Protein AF-A0A016VNZ7-F1 (afdb_monomer_lite)

Organism: NCBI:txid53326

Radius of gyration: 27.24 Å; chains: 1; bounding box: 49×67×75 Å

Foldseek 3Di:
DPDAAAEAEDDPVSLVSLAVGAEHPYHFHADECAEDPPPDLQSQQNHAYTEAAAYAYNHQDQEDCSNQRHAYFAHADPDANYYAEQHANHQEDENQRHHDQHHPDPQNEEAYNHANYEYDPNVVVVVVPDDPRNYHHDHDYPDPDDDDDDDPDDDDDDDDDPPDPVCVVPVVVVVVVVVVVVVVVVVVVVVVVVVVVVPDDDPDDDDPDPDDPVRVVVVVVVVVCCVVVVPPVPPPPCPCVVPVDPPDDDD

pLDDT: mean 76.66, std 21.15, range [29.83, 98.25]

Secondary structure (DSSP, 8-state):
---PEEEEE--HHHHHHTTT--EEEEEEEEEES--S-----GGGGG--EEES-EEEES---SEE-S-TT--EEEE-SSS-SEEEE--TT--EE--TT--EEEESSS-SEEEES-TT-EE-HHHHHHHHHS-GGGEEE-PEE--------------------TT-HHHHHHHHHHHHHHHHHHHHHHHHHHHHHHHHHH----SSPPP-----HHHHHHHHHHHHHHHHH-GGG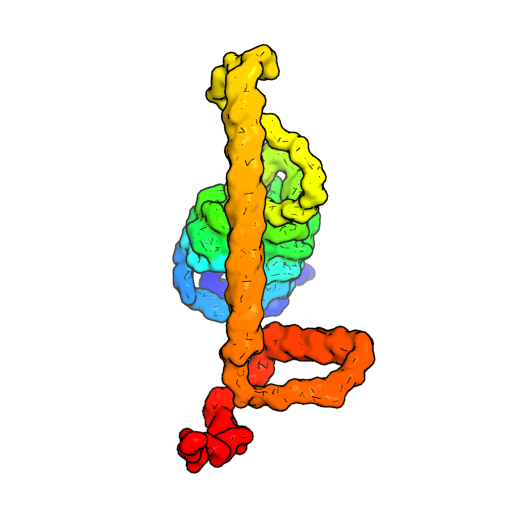S-GGGHHHH-TTTT----

InterPro domains:
  IPR000494 Receptor L-domain [PF01030] (20-122)
  IPR036941 Receptor L-domain superfamily [G3DSA:3.80.20.20] (4-161)
  IPR053079 SPS2 domain-containing protein [PTHR21662] (21-133)

Sequence (251 aa):
MSAGCIGGEVNEEMLAALHGCKLIRSGGLIFTNTTGNITDLSSLQQILYLKGPLIIESTDFVVFEFLPRLEFIVNPEEGPGIRVNANPKLVFFELPKLRSLESTEEPKVVILENPNLVIGEKLSNFLRKLPDEQKNITAKQVTKEPQDLHSTSNTTEEEIHPDDPSFVAIAVPLAILFIALCGAFMWAVKKKRITFRRARPCLLPAPNYQLEPKAQVILLSLCQDIMLFNPLIWKFEESKLLWPQEQGECE

Structure (mmCIF, N/CA/C/O backbone):
data_AF-A0A016VNZ7-F1
#
_entry.id   AF-A0A016VNZ7-F1
#
loop_
_atom_site.group_PDB
_atom_site.id
_atom_site.type_symbol
_atom_site.label_atom_id
_atom_site.label_alt_id
_atom_site.label_comp_id
_atom_site.label_asym_id
_atom_site.label_entity_id
_atom_site.label_seq_id
_atom_site.pdbx_PDB_ins_code
_atom_site.Cartn_x
_atom_site.Cartn_y
_atom_site.Cartn_z
_atom_site.occupancy
_atom_site.B_iso_or_equiv
_atom_site.auth_seq_id
_atom_site.auth_comp_id
_atom_site.auth_asym_id
_atom_site.auth_atom_id
_atom_site.pdbx_PDB_model_num
ATOM 1 N N . MET A 1 1 ? 19.936 3.664 -19.340 1.00 42.03 1 MET A N 1
ATOM 2 C CA . MET A 1 1 ? 18.683 4.178 -18.747 1.00 42.03 1 MET A CA 1
ATOM 3 C C . MET A 1 1 ? 17.697 3.026 -18.722 1.00 42.03 1 MET A C 1
ATOM 5 O O . MET A 1 1 ? 17.389 2.518 -19.790 1.00 42.03 1 MET A O 1
ATOM 9 N N . SER A 1 2 ? 17.288 2.535 -17.549 1.00 50.78 2 SER A N 1
ATOM 10 C CA . SER A 1 2 ? 16.235 1.511 -17.511 1.00 50.78 2 SER A CA 1
ATOM 11 C C . SER A 1 2 ? 14.942 2.162 -17.990 1.00 50.78 2 SER A C 1
ATOM 13 O O . SER A 1 2 ? 14.537 3.177 -17.424 1.00 50.78 2 SER A O 1
ATOM 15 N N . ALA A 1 3 ? 14.326 1.618 -19.038 1.00 75.25 3 ALA A N 1
ATOM 16 C CA . ALA A 1 3 ? 12.985 2.018 -19.437 1.00 75.25 3 ALA A CA 1
ATOM 17 C C . ALA A 1 3 ? 12.042 1.724 -18.257 1.00 75.25 3 ALA A C 1
ATOM 19 O O . ALA A 1 3 ? 11.928 0.578 -17.829 1.00 75.25 3 ALA A O 1
ATOM 20 N N . GLY A 1 4 ? 11.474 2.768 -17.652 1.00 84.25 4 GLY A N 1
ATOM 21 C CA . GLY A 1 4 ? 10.438 2.643 -16.625 1.00 84.25 4 GLY A CA 1
ATOM 22 C C . GLY A 1 4 ? 9.053 2.718 -17.261 1.00 84.25 4 GLY A C 1
ATOM 23 O O . GLY A 1 4 ? 8.891 3.343 -18.313 1.00 84.25 4 GLY A O 1
ATOM 24 N N . CYS A 1 5 ? 8.058 2.110 -16.626 1.00 95.00 5 CYS A N 1
ATOM 25 C CA . CYS A 1 5 ? 6.687 2.114 -17.131 1.00 95.00 5 CYS A CA 1
ATOM 26 C C . CYS A 1 5 ? 5.938 3.358 -16.671 1.00 95.00 5 CYS A C 1
ATOM 28 O O . CYS A 1 5 ? 6.319 4.001 -15.691 1.00 95.00 5 CYS A O 1
ATOM 30 N N . ILE A 1 6 ? 4.887 3.707 -17.398 1.00 94.38 6 ILE A N 1
ATOM 31 C CA . ILE A 1 6 ? 3.992 4.802 -17.035 1.00 94.38 6 ILE A CA 1
ATOM 32 C C . ILE A 1 6 ? 2.844 4.199 -16.225 1.00 94.38 6 ILE A C 1
ATOM 34 O O . ILE A 1 6 ? 2.298 3.171 -16.618 1.00 94.38 6 ILE A O 1
ATOM 38 N N . GLY A 1 7 ? 2.545 4.806 -15.081 1.00 94.25 7 GLY A N 1
ATOM 39 C CA . GLY A 1 7 ? 1.381 4.491 -14.265 1.00 94.25 7 GLY A CA 1
ATOM 40 C C . GLY A 1 7 ? 0.249 5.493 -14.491 1.00 94.25 7 GLY A C 1
ATOM 41 O O . GLY A 1 7 ? 0.272 6.257 -15.457 1.00 94.25 7 GLY A O 1
ATOM 42 N N . GLY A 1 8 ? -0.725 5.504 -13.589 1.00 94.50 8 GLY A N 1
ATOM 43 C CA . GLY A 1 8 ? -1.947 6.294 -13.708 1.00 94.50 8 GLY A CA 1
ATOM 44 C C . GLY A 1 8 ? -3.150 5.561 -13.123 1.00 94.50 8 GLY A C 1
ATOM 45 O O . GLY A 1 8 ? -3.013 4.777 -12.177 1.00 94.50 8 GLY A O 1
ATOM 46 N N . GLU A 1 9 ? -4.326 5.825 -13.693 1.00 94.38 9 GLU A N 1
ATOM 47 C CA . GLU A 1 9 ? -5.559 5.120 -13.342 1.00 94.38 9 GLU A CA 1
ATOM 48 C C . GLU A 1 9 ? -5.486 3.650 -13.755 1.00 94.38 9 GLU A C 1
ATOM 50 O O . GLU A 1 9 ? -5.160 3.307 -14.893 1.00 94.38 9 GLU A O 1
ATOM 55 N N . VAL A 1 10 ? -5.772 2.769 -12.802 1.00 92.62 10 VAL A N 1
ATOM 56 C CA . VAL A 1 10 ? -5.602 1.334 -12.985 1.00 92.62 10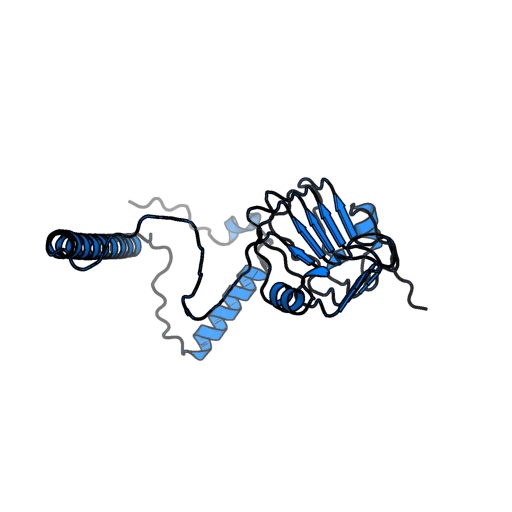 VAL A CA 1
ATOM 57 C C . VAL A 1 10 ? -6.782 0.767 -13.764 1.00 92.62 10 VAL A C 1
ATOM 59 O O . VAL A 1 10 ? -7.870 0.575 -13.228 1.00 92.62 10 VAL A O 1
ATOM 62 N N . ASN A 1 11 ? -6.530 0.448 -15.030 1.00 91.06 11 ASN A N 1
ATOM 63 C CA . ASN A 1 11 ? -7.446 -0.245 -15.928 1.00 91.06 11 ASN A CA 1
ATOM 64 C C . ASN A 1 11 ? -6.732 -1.412 -16.643 1.00 91.06 11 ASN A C 1
ATOM 66 O O . ASN A 1 11 ? -5.519 -1.591 -16.512 1.00 91.06 11 ASN A O 1
ATOM 70 N N . GLU A 1 12 ? -7.481 -2.224 -17.392 1.00 89.31 12 GLU A N 1
ATOM 71 C CA . GLU A 1 12 ? -6.940 -3.405 -18.087 1.00 89.31 12 GLU A CA 1
ATOM 72 C C . GLU A 1 12 ? -5.820 -3.052 -19.080 1.00 89.31 12 GLU A C 1
ATOM 74 O O . GLU A 1 12 ? -4.813 -3.758 -19.157 1.00 89.31 12 GLU A O 1
ATOM 79 N N . GLU A 1 13 ? -5.952 -1.931 -19.795 1.00 89.69 13 GLU A N 1
ATOM 80 C CA . GLU A 1 13 ? -4.953 -1.458 -20.759 1.00 89.69 13 GLU A CA 1
ATOM 81 C C . GLU A 1 13 ? -3.624 -1.108 -20.070 1.00 89.69 13 GLU A C 1
ATOM 83 O O . GLU A 1 13 ? -2.554 -1.560 -20.491 1.00 89.69 13 GLU A O 1
ATOM 88 N N . MET A 1 14 ? -3.681 -0.367 -18.960 1.00 91.38 14 MET A N 1
ATOM 89 C CA . MET A 1 14 ? -2.503 -0.027 -18.168 1.00 91.38 14 MET A CA 1
ATOM 90 C C . MET A 1 14 ? -1.866 -1.282 -17.569 1.00 91.38 14 MET A C 1
ATOM 92 O O . MET A 1 14 ? -0.647 -1.437 -17.608 1.00 91.38 14 MET A O 1
ATOM 96 N N . LEU A 1 15 ? -2.669 -2.207 -17.040 1.00 91.88 15 LEU A N 1
ATOM 97 C CA . LEU A 1 15 ? -2.166 -3.448 -16.447 1.00 91.88 15 LEU A CA 1
ATOM 98 C C . LEU A 1 15 ? -1.449 -4.334 -17.472 1.00 91.88 15 LEU A C 1
ATOM 100 O O . LEU A 1 15 ? -0.415 -4.924 -17.139 1.00 91.88 15 LEU A O 1
ATOM 104 N N . ALA A 1 16 ? -1.932 -4.376 -18.717 1.00 90.88 16 ALA A N 1
ATOM 105 C CA . ALA A 1 16 ? -1.249 -5.055 -19.815 1.00 90.88 16 ALA A CA 1
ATOM 106 C C . ALA A 1 16 ? 0.108 -4.399 -20.137 1.00 90.88 16 ALA A C 1
ATOM 108 O O . ALA A 1 16 ? 1.107 -5.094 -20.340 1.00 90.88 16 ALA A O 1
ATOM 109 N N . ALA A 1 17 ? 0.181 -3.064 -20.104 1.00 90.44 17 ALA A N 1
ATOM 110 C CA . ALA A 1 17 ? 1.420 -2.310 -20.314 1.00 90.44 17 ALA A CA 1
ATOM 111 C C . ALA A 1 17 ? 2.435 -2.440 -19.158 1.00 90.44 17 ALA A C 1
ATOM 113 O O . ALA A 1 17 ? 3.628 -2.193 -19.348 1.00 90.44 17 ALA A O 1
ATOM 114 N N . LEU A 1 18 ? 1.988 -2.846 -17.964 1.00 91.81 18 LEU A N 1
ATOM 115 C CA . LEU A 1 18 ? 2.833 -3.053 -16.783 1.00 91.81 18 LEU A CA 1
ATOM 116 C C . LEU A 1 18 ? 3.437 -4.462 -16.685 1.00 91.81 18 LEU A C 1
ATOM 118 O O . LEU A 1 18 ? 4.151 -4.750 -15.721 1.00 91.81 18 LEU A O 1
ATOM 122 N N . HIS A 1 19 ? 3.202 -5.341 -17.660 1.00 90.44 19 HIS A N 1
ATOM 123 C CA . HIS A 1 19 ? 3.723 -6.704 -17.621 1.00 90.44 19 HIS A CA 1
ATOM 124 C C . HIS A 1 19 ? 5.263 -6.735 -17.499 1.00 90.44 19 HIS A C 1
ATOM 126 O O . HIS A 1 19 ? 5.996 -6.244 -18.359 1.00 90.44 19 HIS A O 1
ATOM 132 N N . GLY A 1 20 ? 5.768 -7.331 -16.411 1.00 89.56 20 GLY A N 1
ATOM 133 C CA . GLY A 1 20 ? 7.205 -7.410 -16.108 1.00 89.56 20 GLY A CA 1
ATOM 134 C C . GLY A 1 20 ? 7.826 -6.111 -15.573 1.00 89.56 20 GLY A C 1
ATOM 135 O O . GLY A 1 20 ? 9.052 -6.017 -15.439 1.00 89.56 20 GLY A O 1
ATOM 136 N N . CYS A 1 21 ? 7.009 -5.102 -15.262 1.00 94.25 21 CYS A N 1
ATOM 137 C CA . CYS A 1 21 ? 7.494 -3.814 -14.804 1.00 94.25 21 CYS A CA 1
ATOM 138 C C . CYS A 1 21 ? 7.966 -3.837 -13.347 1.00 94.25 21 CYS A C 1
ATOM 140 O O . CYS A 1 21 ? 7.271 -4.304 -12.448 1.00 94.25 21 CYS A O 1
ATOM 142 N N . LYS A 1 22 ? 9.147 -3.259 -13.097 1.00 95.94 22 LYS A N 1
ATOM 143 C CA . LYS A 1 22 ? 9.710 -3.094 -11.741 1.00 95.94 22 LYS A CA 1
ATOM 144 C C . LYS A 1 22 ? 9.686 -1.652 -11.237 1.00 95.94 22 LYS A C 1
ATOM 146 O O . LYS A 1 22 ? 9.737 -1.434 -10.028 1.00 95.94 22 LYS A O 1
ATOM 151 N N . LEU A 1 23 ? 9.654 -0.684 -12.150 1.00 96.12 23 LEU A N 1
ATOM 152 C CA . LEU A 1 23 ? 9.734 0.746 -11.863 1.00 96.12 23 LEU A CA 1
ATOM 153 C C . LEU A 1 23 ? 8.640 1.478 -12.636 1.00 96.12 23 LEU A C 1
ATOM 155 O O . LEU A 1 23 ? 8.693 1.527 -13.867 1.00 96.12 23 LEU A O 1
ATOM 159 N N . ILE A 1 24 ? 7.720 2.107 -11.911 1.00 96.44 24 ILE A N 1
ATOM 160 C CA . ILE A 1 24 ? 6.815 3.112 -12.469 1.00 96.44 24 ILE A CA 1
ATOM 161 C C . ILE A 1 24 ? 7.514 4.467 -12.379 1.00 96.44 24 ILE A C 1
ATOM 163 O O . ILE A 1 24 ? 7.900 4.897 -11.295 1.00 96.44 24 ILE A O 1
ATOM 167 N N . ARG A 1 25 ? 7.721 5.124 -13.522 1.00 95.00 25 ARG A N 1
ATOM 168 C CA . ARG A 1 25 ? 8.509 6.365 -13.624 1.00 95.00 25 ARG A CA 1
ATOM 169 C C . ARG A 1 25 ? 7.692 7.646 -13.444 1.00 95.00 25 ARG A C 1
ATOM 171 O O . ARG A 1 25 ? 8.295 8.699 -13.247 1.00 95.00 25 ARG A O 1
ATOM 178 N N . SER A 1 26 ? 6.373 7.569 -13.586 1.00 92.94 26 SER A N 1
ATOM 179 C CA . SER A 1 26 ? 5.444 8.704 -13.506 1.00 92.94 26 SER A CA 1
ATOM 180 C C . SER A 1 26 ? 3.998 8.212 -13.414 1.00 92.94 26 SER A C 1
ATOM 182 O O . SER A 1 26 ? 3.722 7.097 -13.859 1.00 92.94 26 SER A O 1
ATOM 184 N N . GLY A 1 27 ? 3.086 9.057 -12.922 1.00 92.25 27 GLY A N 1
ATOM 185 C CA . GLY A 1 27 ? 1.636 8.818 -12.913 1.00 92.25 27 GLY A CA 1
ATOM 186 C C . GLY A 1 27 ? 1.111 8.029 -11.710 1.00 92.25 27 GLY A C 1
ATOM 187 O O . GLY A 1 27 ? -0.086 8.044 -11.455 1.00 92.25 27 GLY A O 1
ATOM 188 N N . GLY A 1 28 ? 1.987 7.373 -10.943 1.00 95.25 28 GLY A N 1
ATOM 189 C CA . GLY A 1 28 ? 1.574 6.646 -9.743 1.00 95.25 28 GLY A CA 1
ATOM 190 C C . GLY A 1 28 ? 0.703 5.415 -10.030 1.00 95.25 28 GLY A C 1
ATOM 191 O O . GLY A 1 28 ? 0.742 4.837 -11.114 1.00 95.25 28 GLY A O 1
ATOM 192 N N . LEU A 1 29 ? -0.054 4.983 -9.027 1.00 96.38 29 LEU A N 1
ATOM 193 C CA . LEU A 1 29 ? -1.075 3.942 -9.141 1.00 96.38 29 LEU A CA 1
ATOM 194 C C . LEU A 1 29 ? -2.355 4.460 -8.498 1.00 96.38 29 LEU A C 1
ATOM 196 O O . LEU A 1 29 ? -2.387 4.697 -7.290 1.00 96.38 29 LEU A O 1
ATOM 200 N N . ILE A 1 30 ? -3.394 4.636 -9.309 1.00 95.75 30 ILE A N 1
ATOM 201 C CA . ILE A 1 30 ? -4.636 5.288 -8.904 1.00 95.75 30 ILE A CA 1
ATOM 202 C C . ILE A 1 30 ? -5.790 4.303 -9.087 1.00 95.75 30 ILE A C 1
ATOM 204 O O . ILE A 1 30 ? -6.143 3.932 -10.203 1.00 95.75 30 ILE A O 1
ATOM 208 N N . PHE A 1 31 ? -6.368 3.869 -7.973 1.00 94.38 31 PHE A N 1
ATOM 209 C CA . PHE A 1 31 ? -7.558 3.031 -7.913 1.00 94.38 31 PHE A CA 1
ATOM 210 C C . PHE A 1 31 ? -8.726 3.894 -7.448 1.00 94.38 31 PHE A C 1
ATOM 212 O O . PHE A 1 31 ? -8.837 4.198 -6.261 1.00 94.38 31 PHE A O 1
ATOM 219 N N . THR A 1 32 ? -9.585 4.303 -8.376 1.00 92.50 32 THR A N 1
ATOM 220 C CA . THR A 1 32 ? -10.747 5.157 -8.102 1.00 92.50 32 THR A CA 1
ATOM 221 C C . THR A 1 32 ? -12.016 4.501 -8.616 1.00 92.50 32 THR A C 1
ATOM 223 O O . THR A 1 32 ? -12.040 4.005 -9.739 1.00 92.50 32 THR A O 1
ATOM 226 N N . ASN A 1 33 ? -13.078 4.491 -7.804 1.00 88.25 33 ASN A N 1
ATOM 227 C CA . ASN A 1 33 ? -14.399 3.962 -8.185 1.00 88.25 33 ASN A CA 1
ATOM 228 C C . ASN A 1 33 ? -14.361 2.525 -8.746 1.00 88.25 33 ASN A C 1
ATOM 230 O O . ASN A 1 33 ? -15.196 2.124 -9.560 1.00 88.25 33 ASN A O 1
ATOM 234 N N . THR A 1 34 ? -13.373 1.733 -8.323 1.00 80.81 34 THR A N 1
ATOM 235 C CA . THR A 1 34 ? -13.166 0.380 -8.834 1.00 80.81 34 THR A CA 1
ATOM 236 C C . THR A 1 34 ? -14.175 -0.575 -8.202 1.00 80.81 34 THR A C 1
ATOM 238 O O . THR A 1 34 ? -14.070 -0.929 -7.024 1.00 80.81 34 THR A O 1
ATOM 241 N N . THR A 1 35 ? -15.147 -1.014 -9.000 1.00 71.38 35 THR A N 1
ATOM 242 C CA . THR A 1 35 ? -16.196 -1.958 -8.597 1.00 71.38 35 THR A CA 1
ATOM 243 C C . THR A 1 35 ? -15.973 -3.303 -9.294 1.00 71.38 35 THR A C 1
ATOM 245 O O . THR A 1 35 ? -16.112 -3.425 -10.504 1.00 71.38 35 THR A O 1
ATOM 248 N N . GLY A 1 36 ? -15.551 -4.316 -8.530 1.00 60.09 36 GLY A N 1
ATOM 249 C CA . GLY A 1 36 ? -15.687 -5.751 -8.837 1.00 60.09 36 GLY A CA 1
ATOM 250 C C . GLY A 1 36 ? -15.092 -6.358 -10.121 1.00 60.09 36 GLY A C 1
ATOM 251 O O . GLY A 1 36 ? -15.226 -7.567 -10.271 1.00 60.09 36 GLY A O 1
ATOM 252 N N . ASN A 1 37 ? -14.457 -5.601 -11.023 1.00 57.94 37 ASN A N 1
ATOM 253 C CA . ASN A 1 37 ? -14.209 -6.083 -12.393 1.00 57.94 37 ASN A CA 1
ATOM 254 C C . ASN A 1 37 ? -12.740 -6.130 -12.849 1.00 57.94 37 ASN A C 1
ATOM 256 O O . ASN A 1 37 ? -12.483 -6.511 -13.983 1.00 57.94 37 ASN A O 1
ATOM 260 N N . ILE A 1 38 ? -11.763 -5.778 -12.005 1.00 66.62 38 ILE A N 1
ATOM 261 C CA . ILE A 1 38 ? -10.349 -5.955 -12.375 1.00 66.62 38 ILE A CA 1
ATOM 262 C C . ILE A 1 38 ? -9.932 -7.378 -12.012 1.00 66.62 38 ILE A C 1
ATOM 264 O O . ILE A 1 38 ? -9.607 -7.673 -10.863 1.00 66.62 38 ILE A O 1
ATOM 268 N N . THR A 1 39 ? -9.998 -8.274 -12.994 1.00 66.81 39 THR A N 1
ATOM 269 C CA . THR A 1 39 ? -9.798 -9.714 -12.790 1.00 66.81 39 THR A CA 1
ATOM 270 C C . THR A 1 39 ? -8.336 -10.111 -12.612 1.00 66.81 39 THR A C 1
ATOM 272 O O . THR A 1 39 ? -8.070 -11.163 -12.035 1.00 66.81 39 THR A O 1
ATOM 275 N N . ASP A 1 40 ? -7.387 -9.293 -13.080 1.00 80.81 40 ASP A N 1
ATOM 276 C CA . ASP A 1 40 ? -5.962 -9.616 -13.013 1.00 80.81 40 ASP A CA 1
ATOM 277 C C . ASP A 1 40 ? -5.091 -8.410 -12.627 1.00 80.81 40 ASP A C 1
ATOM 279 O O . ASP A 1 40 ? -4.865 -7.496 -13.414 1.00 80.81 40 ASP A O 1
ATOM 283 N N . LEU A 1 41 ? -4.567 -8.432 -11.398 1.00 88.69 41 LEU A N 1
ATOM 284 C CA . LEU A 1 41 ? -3.603 -7.458 -10.867 1.00 88.69 41 LEU A CA 1
ATOM 285 C C . LEU A 1 41 ? -2.177 -8.038 -10.789 1.00 88.69 41 LEU A C 1
ATOM 287 O O . LEU A 1 41 ? -1.304 -7.459 -10.138 1.00 88.69 41 LEU A O 1
ATOM 291 N N . SER A 1 42 ? -1.916 -9.184 -11.428 1.00 89.12 42 SER A N 1
ATOM 292 C CA . SER A 1 42 ? -0.631 -9.893 -11.348 1.00 89.12 42 SER A CA 1
ATOM 293 C C . SER A 1 42 ? 0.554 -9.056 -11.840 1.00 89.12 42 SER A C 1
ATOM 295 O O . SER A 1 42 ? 1.635 -9.122 -11.246 1.00 89.12 42 SER A O 1
ATOM 297 N N . SER A 1 43 ? 0.350 -8.188 -12.838 1.00 90.31 43 SER A N 1
ATOM 298 C CA . SER A 1 43 ? 1.369 -7.251 -13.336 1.00 90.31 43 SER A CA 1
ATOM 299 C C . SER A 1 43 ? 1.947 -6.344 -12.245 1.00 90.31 43 SER A C 1
ATOM 301 O O . SER A 1 43 ? 3.108 -5.943 -12.325 1.00 90.31 43 SER A O 1
ATOM 303 N N . LEU A 1 44 ? 1.179 -6.049 -11.190 1.00 94.00 44 LEU A N 1
ATOM 304 C CA . LEU A 1 44 ? 1.621 -5.181 -10.099 1.00 94.00 44 LEU A CA 1
ATOM 305 C C . LEU A 1 44 ? 2.576 -5.880 -9.120 1.00 94.00 44 LEU A C 1
ATOM 307 O O . LEU A 1 44 ? 3.345 -5.218 -8.421 1.00 94.00 44 LEU A O 1
ATOM 311 N N . GLN A 1 45 ? 2.606 -7.216 -9.101 1.00 94.38 45 GLN A N 1
ATOM 312 C CA . GLN A 1 45 ? 3.364 -7.982 -8.108 1.00 94.38 45 GLN A CA 1
ATOM 313 C C . GLN A 1 45 ? 4.881 -7.773 -8.185 1.00 94.38 45 GLN A C 1
ATOM 315 O O . GLN A 1 45 ? 5.595 -8.025 -7.211 1.00 94.38 45 GLN A O 1
ATOM 320 N N . GLN A 1 46 ? 5.393 -7.346 -9.342 1.00 93.81 46 GLN A N 1
ATOM 321 C CA . GLN A 1 46 ? 6.825 -7.150 -9.583 1.00 93.81 46 GLN A CA 1
ATOM 322 C C . GLN A 1 46 ? 7.307 -5.723 -9.310 1.00 93.81 46 GLN A C 1
ATOM 324 O O . GLN A 1 46 ? 8.521 -5.497 -9.300 1.00 93.81 46 GLN A O 1
ATOM 329 N N . ILE A 1 47 ? 6.389 -4.786 -9.062 1.00 96.56 47 ILE A N 1
ATOM 330 C CA . ILE A 1 47 ? 6.720 -3.380 -8.846 1.00 96.56 47 ILE A CA 1
ATOM 331 C C . ILE A 1 47 ? 7.516 -3.247 -7.545 1.00 96.56 47 ILE A C 1
ATOM 333 O O . ILE A 1 47 ? 7.092 -3.680 -6.475 1.00 96.56 47 ILE A O 1
ATOM 337 N N . LEU A 1 48 ? 8.699 -2.646 -7.663 1.00 97.38 48 LEU A N 1
ATOM 338 C CA . LEU A 1 48 ? 9.631 -2.367 -6.570 1.00 97.38 48 LEU A CA 1
ATOM 339 C C . LEU A 1 48 ? 9.657 -0.872 -6.235 1.00 97.38 48 LEU A C 1
ATOM 341 O O . LEU A 1 48 ? 9.783 -0.503 -5.069 1.00 97.38 48 LEU A O 1
ATOM 345 N N . TYR A 1 49 ? 9.539 -0.029 -7.261 1.00 97.38 49 TYR A N 1
ATOM 346 C CA . TYR A 1 49 ? 9.665 1.421 -7.166 1.00 97.38 49 TYR A CA 1
ATOM 347 C C . TYR A 1 49 ? 8.467 2.101 -7.826 1.00 97.38 49 TYR A C 1
ATOM 349 O O . TYR A 1 49 ? 8.160 1.833 -8.992 1.00 97.38 49 TYR A O 1
ATOM 357 N N . LEU A 1 50 ? 7.841 3.018 -7.095 1.00 97.56 50 LEU A N 1
ATOM 358 C CA . LEU A 1 50 ? 6.738 3.844 -7.563 1.00 97.56 50 LEU A CA 1
ATOM 359 C C . LEU A 1 50 ? 7.147 5.315 -7.520 1.00 97.56 50 LEU A C 1
ATOM 361 O O . LEU A 1 50 ? 7.392 5.860 -6.445 1.00 97.56 50 LEU A O 1
ATOM 365 N N . LYS A 1 51 ? 7.215 5.955 -8.689 1.00 96.56 51 LYS A N 1
ATOM 366 C CA . LYS A 1 51 ? 7.322 7.409 -8.797 1.00 96.56 51 LYS A CA 1
ATOM 367 C C . LYS A 1 51 ? 5.950 8.000 -9.131 1.00 96.56 51 LYS A C 1
ATOM 369 O O . LYS A 1 51 ? 5.458 7.827 -10.247 1.00 96.56 51 LYS A O 1
ATOM 374 N N . GLY A 1 52 ? 5.364 8.675 -8.151 1.00 95.81 52 GLY A N 1
ATOM 375 C CA . GLY A 1 52 ? 3.980 9.148 -8.132 1.00 95.81 52 GLY A CA 1
ATOM 376 C C . GLY A 1 52 ? 3.215 8.613 -6.914 1.00 95.81 52 GLY A C 1
ATOM 377 O O . GLY A 1 52 ? 3.776 7.838 -6.130 1.00 95.81 52 GLY A O 1
ATOM 378 N N . PRO A 1 53 ? 1.949 9.016 -6.744 1.00 96.50 53 PRO A N 1
ATOM 379 C CA . PRO A 1 53 ? 1.158 8.650 -5.577 1.00 96.50 53 PRO A CA 1
ATOM 380 C C . PRO A 1 53 ? 0.586 7.229 -5.689 1.00 96.50 53 PRO A C 1
ATOM 382 O O . PRO A 1 53 ? 0.368 6.706 -6.783 1.00 96.50 53 PRO A O 1
ATOM 385 N N . LEU A 1 54 ? 0.309 6.606 -4.543 1.00 97.56 54 LEU A N 1
ATOM 386 C CA . LEU A 1 54 ? -0.555 5.431 -4.433 1.00 97.56 54 LEU A CA 1
ATOM 387 C C . LEU A 1 54 ? -1.910 5.872 -3.877 1.00 97.56 54 LEU A C 1
ATOM 389 O O . LEU A 1 54 ? -2.003 6.235 -2.704 1.00 97.56 54 LEU A O 1
ATOM 393 N N . ILE A 1 55 ? -2.949 5.824 -4.707 1.00 97.12 55 ILE A N 1
ATOM 394 C CA . ILE A 1 55 ? -4.295 6.297 -4.370 1.00 97.12 55 ILE A CA 1
ATOM 395 C C . ILE A 1 55 ? -5.271 5.124 -4.433 1.00 97.12 55 ILE A C 1
ATOM 397 O O . ILE A 1 55 ? -5.332 4.424 -5.439 1.00 97.12 55 ILE A O 1
ATOM 401 N N . ILE A 1 56 ? -6.031 4.910 -3.359 1.00 96.19 56 ILE A N 1
ATOM 402 C CA . ILE A 1 56 ? -7.067 3.880 -3.240 1.00 96.19 56 ILE A CA 1
ATOM 403 C C . ILE A 1 56 ? -8.321 4.543 -2.685 1.00 96.19 56 ILE A C 1
ATOM 405 O O . ILE A 1 56 ? -8.402 4.831 -1.486 1.00 96.19 56 ILE A O 1
ATOM 409 N N . GLU A 1 57 ? -9.293 4.809 -3.549 1.00 95.69 57 GLU A N 1
ATOM 410 C CA . GLU A 1 57 ? -10.467 5.594 -3.194 1.00 95.69 57 GLU A CA 1
ATOM 411 C C . GLU A 1 57 ? -11.767 5.038 -3.737 1.00 95.69 57 GLU A C 1
ATOM 413 O O . GLU A 1 57 ? -11.885 4.726 -4.924 1.00 95.69 57 GLU A O 1
ATOM 418 N N . SER A 1 58 ? -12.780 4.997 -2.868 1.00 94.38 58 SER A N 1
ATOM 419 C CA . SER A 1 58 ? -14.133 4.571 -3.245 1.00 94.38 58 SER A CA 1
ATOM 420 C C . SER A 1 58 ? -14.136 3.218 -3.969 1.00 94.38 58 SER A C 1
ATOM 422 O O . SER A 1 58 ? -14.844 3.020 -4.955 1.00 94.38 58 SER A O 1
ATOM 424 N N . THR A 1 59 ? -13.294 2.288 -3.509 1.00 91.75 59 THR A N 1
ATOM 425 C CA . THR A 1 59 ? -13.167 0.948 -4.090 1.00 91.75 59 THR A CA 1
ATOM 426 C C . THR A 1 59 ? -13.952 -0.088 -3.293 1.00 91.75 59 THR A C 1
ATOM 428 O O . THR A 1 59 ? -14.176 0.040 -2.086 1.00 91.75 59 THR A O 1
ATOM 431 N N . ASP A 1 60 ? -14.318 -1.168 -3.979 1.00 91.50 60 ASP A N 1
ATOM 432 C CA . ASP A 1 60 ? -14.956 -2.343 -3.383 1.00 91.50 60 ASP A CA 1
ATOM 433 C C . ASP A 1 60 ? -13.953 -3.410 -2.909 1.00 91.50 60 ASP A C 1
ATOM 435 O O . ASP A 1 60 ? -14.336 -4.547 -2.618 1.00 91.50 60 ASP A O 1
ATOM 439 N N . PHE A 1 61 ? -12.664 -3.068 -2.828 1.00 90.12 61 PHE A N 1
ATOM 440 C CA . PHE A 1 61 ? -11.640 -3.997 -2.366 1.00 90.12 61 PHE A CA 1
ATOM 441 C C . PHE A 1 61 ? -11.894 -4.419 -0.921 1.00 90.12 61 PHE A C 1
ATOM 443 O O . PHE A 1 61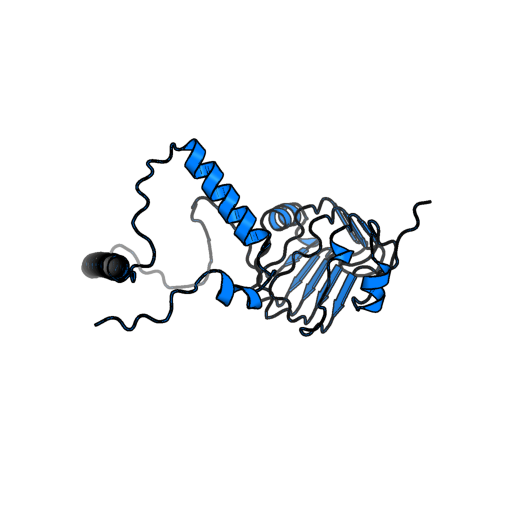 ? -12.146 -3.590 -0.052 1.00 90.12 61 PHE A O 1
ATOM 450 N N . VAL A 1 62 ? -11.783 -5.723 -0.665 1.00 91.12 62 VAL A N 1
ATOM 451 C CA . VAL A 1 62 ? -11.840 -6.283 0.694 1.00 91.12 62 VAL A CA 1
ATOM 452 C C . VAL A 1 62 ? -10.439 -6.387 1.293 1.00 91.12 62 VAL A C 1
ATOM 454 O O . VAL A 1 62 ? -10.235 -6.104 2.473 1.00 91.12 62 VAL A O 1
ATOM 457 N N . VAL A 1 63 ? -9.462 -6.760 0.468 1.00 90.56 63 VAL A N 1
ATOM 458 C CA . VAL A 1 63 ? -8.064 -6.963 0.848 1.00 90.56 63 VAL A CA 1
ATOM 459 C C . VAL A 1 63 ? -7.174 -6.332 -0.217 1.00 90.56 63 VAL A C 1
ATOM 461 O O . VAL A 1 63 ? -7.386 -6.552 -1.410 1.00 90.56 63 VAL A O 1
ATOM 464 N N . PHE A 1 64 ? -6.172 -5.568 0.210 1.00 91.88 64 PHE A N 1
ATOM 465 C CA . PHE A 1 64 ? -5.163 -4.978 -0.663 1.00 91.88 64 PHE A CA 1
ATOM 466 C C . PHE A 1 64 ? -3.794 -5.605 -0.369 1.00 91.88 64 PHE A C 1
ATOM 468 O O . PHE A 1 64 ? -3.132 -5.254 0.608 1.00 91.88 64 PHE A O 1
ATOM 475 N N . GLU A 1 65 ? -3.379 -6.538 -1.230 1.00 89.19 65 GLU A N 1
ATOM 476 C CA . GLU A 1 65 ? -2.124 -7.307 -1.097 1.00 89.19 65 GLU A CA 1
ATOM 477 C C . GLU A 1 65 ? -1.352 -7.453 -2.426 1.00 89.19 65 GLU A C 1
ATOM 479 O O . GLU A 1 65 ? -0.353 -8.164 -2.511 1.00 89.19 65 GLU A O 1
ATOM 484 N N . PHE A 1 66 ? -1.775 -6.766 -3.489 1.00 90.38 66 PHE A N 1
ATOM 485 C CA . PHE A 1 66 ? -1.229 -6.953 -4.841 1.00 90.38 66 PHE A CA 1
ATOM 486 C C . PHE A 1 66 ? 0.070 -6.173 -5.134 1.00 90.38 66 PHE A C 1
ATOM 488 O O . PHE A 1 66 ? 0.617 -6.281 -6.230 1.00 90.38 66 PHE A O 1
ATOM 495 N N . LEU A 1 67 ? 0.627 -5.461 -4.146 1.00 95.81 67 LEU A N 1
ATOM 496 C CA . LEU A 1 67 ? 1.950 -4.811 -4.203 1.00 95.81 67 LEU A CA 1
ATOM 497 C C . LEU A 1 67 ? 2.949 -5.420 -3.187 1.00 95.81 67 LEU A C 1
ATOM 499 O O . LEU A 1 67 ? 3.584 -4.691 -2.420 1.00 95.81 67 LEU A O 1
ATOM 503 N N . PRO A 1 68 ? 3.154 -6.753 -3.160 1.00 95.88 68 PRO A N 1
ATOM 504 C CA . PRO A 1 68 ? 3.931 -7.435 -2.118 1.00 95.88 68 PRO A CA 1
ATOM 505 C C . PRO A 1 68 ? 5.433 -7.111 -2.147 1.00 95.88 68 PRO A C 1
ATOM 507 O O . PRO A 1 68 ? 6.173 -7.459 -1.221 1.00 95.88 68 PRO A O 1
ATOM 510 N N . ARG A 1 69 ? 5.919 -6.498 -3.231 1.00 97.25 69 ARG A N 1
ATOM 511 C CA . ARG A 1 69 ? 7.335 -6.179 -3.437 1.00 97.25 69 ARG A CA 1
ATOM 512 C C . ARG A 1 69 ? 7.644 -4.690 -3.412 1.00 97.25 69 ARG A C 1
ATOM 514 O O . ARG A 1 69 ? 8.821 -4.364 -3.476 1.00 97.25 69 ARG A O 1
ATOM 521 N N . LEU A 1 70 ? 6.646 -3.819 -3.296 1.00 98.12 70 LEU A N 1
ATOM 522 C CA . LEU A 1 70 ? 6.869 -2.380 -3.342 1.00 98.12 70 LEU A CA 1
ATOM 523 C C . LEU A 1 70 ? 7.745 -1.944 -2.160 1.00 98.12 70 LEU A C 1
ATOM 525 O O . LEU A 1 70 ? 7.386 -2.154 -1.002 1.00 98.12 70 LEU A O 1
ATOM 529 N N . GLU A 1 71 ? 8.905 -1.365 -2.466 1.00 98.25 71 GLU A N 1
ATOM 530 C CA . GLU A 1 71 ? 9.901 -0.943 -1.477 1.00 98.25 71 GLU A CA 1
ATOM 531 C C . GLU A 1 71 ? 9.976 0.579 -1.337 1.00 98.25 71 GLU A C 1
ATOM 533 O O . GLU A 1 71 ? 10.224 1.079 -0.238 1.00 98.25 71 GLU A O 1
ATOM 538 N N . PHE A 1 72 ? 9.745 1.319 -2.422 1.00 97.94 72 PHE A N 1
ATOM 539 C CA . PHE A 1 72 ? 9.950 2.765 -2.457 1.00 97.94 72 PHE A CA 1
ATOM 540 C C . PHE A 1 72 ? 8.784 3.467 -3.140 1.00 97.94 72 PHE A C 1
ATOM 542 O O . PHE A 1 72 ? 8.414 3.109 -4.262 1.00 97.94 72 PHE A O 1
ATOM 549 N N . ILE A 1 73 ? 8.261 4.498 -2.481 1.00 97.81 73 ILE A N 1
ATOM 550 C CA . ILE A 1 73 ? 7.302 5.438 -3.054 1.00 97.81 73 ILE A CA 1
ATOM 551 C C . ILE A 1 73 ? 7.924 6.828 -2.983 1.00 97.81 73 ILE A C 1
ATOM 553 O O . ILE A 1 73 ? 8.306 7.286 -1.907 1.00 97.81 73 ILE A O 1
ATOM 557 N N . VAL A 1 74 ? 8.033 7.482 -4.134 1.00 97.00 74 VAL A N 1
ATOM 558 C CA . VAL A 1 74 ? 8.501 8.862 -4.250 1.00 97.00 74 VAL A CA 1
ATOM 559 C C . VAL A 1 74 ? 7.447 9.629 -5.024 1.00 97.00 74 VAL A C 1
ATOM 561 O O . VAL A 1 74 ? 7.321 9.444 -6.234 1.00 97.00 74 VAL A O 1
ATOM 564 N N . ASN A 1 75 ? 6.690 10.474 -4.340 1.00 95.81 75 ASN A N 1
ATOM 565 C CA . ASN A 1 75 ? 5.695 11.333 -4.952 1.00 95.81 75 ASN A CA 1
ATOM 566 C C . ASN A 1 75 ? 6.266 12.749 -5.152 1.00 95.81 75 ASN A C 1
ATOM 568 O O . ASN A 1 75 ? 6.386 13.496 -4.181 1.00 95.81 75 ASN A O 1
ATOM 572 N N . PRO A 1 76 ? 6.665 13.118 -6.383 1.00 91.12 76 PRO A N 1
ATOM 573 C CA . PRO A 1 76 ? 7.096 14.479 -6.695 1.00 91.12 76 PRO A CA 1
ATOM 574 C C . PRO A 1 76 ? 5.919 15.424 -6.990 1.00 91.12 76 PRO A C 1
ATOM 576 O O . PRO A 1 76 ? 6.153 16.594 -7.276 1.00 91.12 76 PRO A O 1
ATOM 579 N N . GLU A 1 77 ? 4.692 14.900 -7.040 1.00 87.62 77 GLU A N 1
ATOM 580 C CA . GLU A 1 77 ? 3.470 15.648 -7.337 1.00 87.62 77 GLU A CA 1
ATOM 581 C C . GLU A 1 77 ? 2.849 16.184 -6.036 1.00 87.62 77 GLU A C 1
ATOM 583 O O . GLU A 1 77 ? 3.208 15.743 -4.941 1.00 87.62 77 GLU A O 1
ATOM 588 N N . GLU A 1 78 ? 1.926 17.140 -6.154 1.00 88.69 78 GLU A N 1
ATOM 589 C CA . GLU A 1 78 ? 1.188 17.681 -5.005 1.00 88.69 78 GLU A CA 1
ATOM 590 C C . GLU A 1 78 ? 0.360 16.582 -4.311 1.00 88.69 78 GLU A C 1
ATOM 592 O O . GLU A 1 78 ? -0.141 15.646 -4.943 1.00 88.69 78 GLU A O 1
ATOM 597 N N . GLY A 1 79 ? 0.208 16.699 -2.992 1.00 90.25 79 GLY A N 1
ATOM 598 C CA . GLY A 1 79 ? -0.557 15.778 -2.162 1.00 90.25 79 GLY A CA 1
ATOM 599 C C . GLY A 1 79 ? 0.221 14.603 -1.540 1.00 90.25 79 GLY A C 1
ATOM 600 O O . GLY A 1 79 ? 1.454 14.515 -1.594 1.00 90.25 79 GLY A O 1
ATOM 601 N N . PRO A 1 80 ? -0.510 13.682 -0.882 1.00 94.56 80 PRO A N 1
ATOM 602 C CA . PRO A 1 80 ? 0.077 12.561 -0.156 1.00 94.56 80 PRO A CA 1
ATOM 603 C C . PRO A 1 80 ? 0.644 11.499 -1.102 1.00 94.56 80 PRO A C 1
ATOM 605 O O . PRO A 1 80 ? 0.030 11.139 -2.106 1.00 94.56 80 PRO A O 1
ATOM 608 N N . GLY A 1 81 ? 1.773 10.902 -0.722 1.00 95.75 81 GLY A N 1
ATOM 609 C CA . GLY A 1 81 ? 2.329 9.759 -1.446 1.00 95.75 81 GLY A CA 1
ATOM 610 C C . GLY A 1 81 ? 1.512 8.475 -1.267 1.00 95.75 81 GLY A C 1
ATOM 611 O O . GLY A 1 81 ? 1.526 7.620 -2.150 1.00 95.75 81 GLY A O 1
ATOM 612 N N . ILE A 1 82 ? 0.777 8.335 -0.155 1.00 97.44 82 ILE A N 1
ATOM 613 C CA . ILE A 1 82 ? -0.201 7.257 0.055 1.00 97.44 82 ILE A CA 1
ATOM 614 C C . ILE A 1 82 ? -1.536 7.860 0.490 1.00 97.44 82 ILE A C 1
ATOM 616 O O . ILE A 1 82 ? -1.611 8.505 1.537 1.00 97.44 82 ILE A O 1
ATOM 620 N N . ARG A 1 83 ? -2.600 7.580 -0.265 1.00 97.00 83 ARG A N 1
ATOM 621 C CA . ARG A 1 83 ? -3.974 7.969 0.062 1.00 97.00 83 ARG A CA 1
ATOM 622 C C . ARG A 1 83 ? -4.896 6.758 0.012 1.00 97.00 83 ARG A C 1
ATOM 624 O O . ARG A 1 83 ? -5.050 6.144 -1.036 1.00 97.00 83 ARG A O 1
ATOM 631 N N . VAL A 1 84 ? -5.516 6.426 1.139 1.00 97.00 84 VAL A N 1
ATOM 632 C CA . VAL A 1 84 ? -6.518 5.359 1.257 1.00 97.00 84 VAL A CA 1
ATOM 633 C C . VAL A 1 84 ? -7.771 5.966 1.863 1.00 97.00 84 VAL A C 1
ATOM 635 O O . VAL A 1 84 ? -7.816 6.212 3.068 1.00 97.00 84 VAL A O 1
ATOM 638 N N . ASN A 1 85 ? -8.775 6.251 1.040 1.00 96.06 85 ASN A N 1
ATOM 639 C CA . ASN A 1 85 ? -9.943 7.003 1.484 1.00 96.06 85 ASN A CA 1
ATOM 640 C C . ASN A 1 85 ? -11.267 6.366 1.057 1.00 96.06 85 ASN A C 1
ATOM 642 O O . ASN A 1 85 ? -11.391 5.877 -0.062 1.00 96.06 85 ASN A O 1
ATOM 646 N N . ALA A 1 86 ? -12.268 6.414 1.932 1.00 95.06 86 ALA A N 1
ATOM 647 C CA . ALA A 1 86 ? -13.644 6.030 1.618 1.00 95.06 86 ALA A CA 1
ATOM 648 C C . ALA A 1 86 ? -13.791 4.616 1.011 1.00 95.06 86 ALA A C 1
ATOM 650 O O . ALA A 1 86 ? -14.545 4.418 0.061 1.00 95.06 86 ALA A O 1
ATOM 651 N N . ASN A 1 87 ? -13.077 3.612 1.540 1.00 94.62 87 ASN A N 1
ATOM 652 C CA . ASN A 1 87 ? -13.212 2.214 1.111 1.00 94.62 87 ASN A CA 1
ATOM 653 C C . ASN A 1 87 ? -13.988 1.411 2.176 1.00 94.62 87 ASN A C 1
ATOM 655 O O . ASN A 1 87 ? -13.385 0.846 3.095 1.00 94.62 87 ASN A O 1
ATOM 659 N N . PRO A 1 88 ? -15.333 1.336 2.099 1.00 91.69 88 PRO A N 1
ATOM 660 C CA . PRO A 1 88 ? -16.163 0.783 3.175 1.00 91.69 88 PRO A CA 1
ATOM 661 C C . PRO A 1 88 ? -15.989 -0.728 3.378 1.00 91.69 88 PRO A C 1
ATOM 663 O O . PRO A 1 88 ? -16.181 -1.231 4.489 1.00 91.69 88 PRO A O 1
ATOM 666 N N . LYS A 1 89 ? -15.633 -1.455 2.311 1.00 92.69 89 LYS A N 1
ATOM 667 C CA . LYS A 1 89 ? -15.429 -2.910 2.324 1.00 92.69 89 LYS A CA 1
ATOM 668 C C . LYS A 1 89 ? -13.989 -3.312 2.645 1.00 92.69 89 LYS A C 1
ATOM 670 O O . LYS A 1 89 ? -13.758 -4.493 2.887 1.00 92.69 89 LYS A O 1
ATOM 675 N N . LEU A 1 90 ? -13.049 -2.364 2.675 1.00 92.81 90 LEU A N 1
ATOM 676 C CA . LEU A 1 90 ? -11.631 -2.654 2.862 1.00 92.81 90 LEU A CA 1
ATOM 677 C C . LEU A 1 90 ? -11.354 -3.040 4.315 1.00 92.81 90 LEU A C 1
ATOM 679 O O . LEU A 1 90 ? -11.487 -2.230 5.233 1.00 92.81 90 LEU A O 1
ATOM 683 N N . VAL A 1 91 ? -10.965 -4.297 4.506 1.00 93.12 91 VAL A N 1
ATOM 684 C CA . VAL A 1 91 ? -10.663 -4.887 5.812 1.00 93.12 91 VAL A CA 1
ATOM 685 C C . VAL A 1 91 ? -9.163 -4.947 6.055 1.00 93.12 91 VAL A C 1
ATOM 687 O O . VAL A 1 91 ? -8.737 -4.795 7.194 1.00 93.12 91 VAL A O 1
ATOM 690 N N . PHE A 1 92 ? -8.347 -5.140 5.017 1.00 92.25 92 PHE A N 1
ATOM 691 C CA . PHE A 1 92 ? -6.906 -5.313 5.188 1.00 92.25 92 PHE A CA 1
ATOM 692 C C . PHE A 1 92 ? -6.087 -4.548 4.149 1.00 92.25 92 PHE A C 1
ATOM 694 O O . PHE A 1 92 ? -6.358 -4.631 2.950 1.00 92.25 92 PHE A O 1
ATOM 701 N N . PHE A 1 93 ? -5.066 -3.831 4.621 1.00 94.56 93 PHE A N 1
ATOM 702 C CA . PHE A 1 93 ? -4.102 -3.109 3.793 1.00 94.56 93 PHE A CA 1
ATOM 703 C C . PHE A 1 93 ? -2.685 -3.354 4.301 1.00 94.56 93 PHE A C 1
ATOM 705 O O . PHE A 1 93 ? -2.360 -3.045 5.455 1.00 94.56 93 PHE A O 1
ATOM 712 N N . GLU A 1 94 ? -1.822 -3.870 3.428 1.00 94.50 94 GLU A N 1
ATOM 713 C CA . GLU A 1 94 ? -0.414 -4.067 3.745 1.00 94.50 94 GLU A CA 1
ATOM 714 C C . GLU A 1 94 ? 0.502 -3.740 2.559 1.00 94.50 94 GLU A C 1
ATOM 716 O O . GLU A 1 94 ? 0.232 -4.070 1.407 1.00 94.50 94 GLU A O 1
ATOM 721 N N . LEU A 1 95 ? 1.640 -3.115 2.873 1.00 97.12 95 LEU A N 1
ATOM 722 C CA . LEU A 1 95 ? 2.776 -2.931 1.971 1.00 97.12 95 LEU A CA 1
ATOM 723 C C . LEU A 1 95 ? 4.013 -3.542 2.646 1.00 97.12 95 LEU A C 1
ATOM 725 O O . LEU A 1 95 ? 4.782 -2.841 3.309 1.00 97.12 95 LEU A O 1
ATOM 729 N N . PRO A 1 96 ? 4.202 -4.869 2.547 1.00 96.06 96 PRO A N 1
ATOM 730 C CA . PRO A 1 96 ? 5.054 -5.619 3.472 1.00 96.06 96 PRO A CA 1
ATOM 731 C C . PRO A 1 96 ? 6.552 -5.352 3.296 1.00 96.06 96 PRO A C 1
ATOM 733 O O . PRO A 1 96 ? 7.350 -5.760 4.143 1.00 96.06 96 PRO A O 1
ATOM 736 N N . LYS A 1 97 ? 6.961 -4.721 2.192 1.00 97.62 97 LYS A N 1
ATOM 737 C CA . LYS A 1 97 ? 8.359 -4.380 1.911 1.00 97.62 97 LYS A CA 1
ATOM 738 C C . LYS A 1 97 ? 8.621 -2.881 1.843 1.00 97.62 97 LYS A C 1
ATOM 740 O O . LYS A 1 97 ? 9.751 -2.514 1.535 1.00 97.62 97 LYS A O 1
ATOM 745 N N . LEU A 1 98 ? 7.643 -2.034 2.169 1.00 97.88 98 LEU A N 1
ATOM 746 C CA . LEU A 1 98 ? 7.823 -0.589 2.101 1.00 97.88 98 LEU A CA 1
ATOM 747 C C . LEU A 1 98 ? 8.940 -0.143 3.058 1.00 97.88 98 LEU A C 1
ATOM 749 O O . LEU A 1 98 ? 8.924 -0.452 4.251 1.00 97.88 98 LEU A O 1
ATOM 753 N N . ARG A 1 99 ? 9.931 0.557 2.506 1.00 96.56 99 ARG A N 1
ATOM 754 C CA . ARG A 1 99 ? 11.144 1.012 3.202 1.00 96.56 99 ARG A CA 1
ATOM 755 C C . ARG A 1 99 ? 11.282 2.523 3.212 1.00 96.56 99 ARG A C 1
ATOM 757 O O . ARG A 1 99 ? 11.804 3.050 4.188 1.00 96.56 99 ARG A O 1
ATOM 764 N N . SER A 1 100 ? 10.844 3.198 2.150 1.00 96.50 100 SER A N 1
ATOM 765 C CA . SER A 1 100 ? 10.883 4.658 2.054 1.00 96.50 100 SER A CA 1
ATOM 766 C C . SER A 1 100 ? 9.601 5.207 1.446 1.00 96.50 100 SER A C 1
ATOM 768 O O . SER A 1 100 ? 9.055 4.632 0.499 1.00 96.50 100 SER A O 1
ATOM 770 N N . LEU A 1 101 ? 9.168 6.339 1.993 1.00 96.81 101 LEU A N 1
ATOM 771 C CA . LEU A 1 101 ? 8.086 7.162 1.483 1.00 96.81 101 LEU A CA 1
ATOM 772 C C . LEU A 1 101 ? 8.555 8.615 1.481 1.00 96.81 101 LEU A C 1
ATOM 774 O O . LEU A 1 101 ? 8.780 9.210 2.536 1.00 96.81 101 LEU A O 1
ATOM 778 N N . GLU A 1 102 ? 8.665 9.179 0.290 1.00 94.94 102 GLU A N 1
ATOM 779 C CA . GLU A 1 102 ? 8.993 10.580 0.077 1.00 94.94 102 GLU A CA 1
ATOM 780 C C . GLU A 1 102 ? 7.811 11.236 -0.634 1.00 94.94 102 GLU A C 1
ATOM 782 O O . GLU A 1 102 ? 7.342 10.729 -1.649 1.00 94.94 102 GLU A O 1
ATOM 787 N N . SER A 1 103 ? 7.316 12.340 -0.085 1.00 92.38 103 SER A N 1
ATOM 788 C CA . SER A 1 103 ? 6.332 13.212 -0.732 1.00 92.38 103 SER A CA 1
ATOM 789 C C . SER A 1 103 ? 6.789 14.645 -0.535 1.00 92.38 103 SER A C 1
ATOM 791 O O . SER A 1 103 ? 7.389 14.952 0.501 1.00 92.38 103 SER A O 1
ATOM 793 N N . THR A 1 104 ? 6.533 15.499 -1.519 1.00 88.06 104 THR A N 1
ATOM 794 C CA . THR A 1 104 ? 6.879 16.923 -1.441 1.00 88.06 104 THR A CA 1
ATOM 795 C C . THR A 1 104 ? 6.011 17.665 -0.423 1.00 88.06 104 THR A C 1
ATOM 797 O O . THR A 1 104 ? 6.492 18.598 0.214 1.00 88.06 104 THR A O 1
ATOM 800 N N . GLU A 1 105 ? 4.770 17.218 -0.230 1.00 86.25 105 GLU A N 1
ATOM 801 C CA . GLU A 1 105 ? 3.797 17.848 0.662 1.00 86.25 105 GLU A CA 1
ATOM 802 C C . GLU A 1 105 ? 3.437 16.977 1.869 1.00 86.25 105 GLU A C 1
ATOM 804 O O . GLU A 1 105 ? 3.514 15.744 1.828 1.00 86.25 105 GLU A O 1
ATOM 809 N N . GLU A 1 106 ? 3.021 17.652 2.942 1.00 86.81 106 GLU A N 1
ATOM 810 C CA . GLU A 1 106 ? 2.507 17.041 4.164 1.00 86.81 106 GLU A CA 1
ATOM 811 C C . GLU A 1 106 ? 0.975 17.177 4.233 1.00 86.81 106 GLU A C 1
ATOM 813 O O . GLU A 1 106 ? 0.444 18.234 3.879 1.00 86.81 106 GLU A O 1
ATOM 818 N N . PRO A 1 107 ? 0.244 16.156 4.722 1.00 90.62 107 PRO A N 1
ATOM 819 C CA . PRO A 1 107 ? 0.745 14.866 5.205 1.00 90.62 107 PRO A CA 1
ATOM 820 C C . PRO A 1 107 ? 1.128 13.908 4.061 1.00 90.62 107 PRO A C 1
ATOM 822 O O . PRO A 1 107 ? 0.410 13.790 3.071 1.00 90.62 107 PRO A O 1
ATOM 825 N N . LYS A 1 108 ? 2.209 13.132 4.225 1.00 93.94 108 LYS A N 1
ATOM 826 C CA . LYS A 1 108 ? 2.627 12.093 3.253 1.00 93.94 108 LYS A CA 1
ATOM 827 C C . LYS A 1 108 ? 1.673 10.908 3.165 1.00 93.94 108 LYS A C 1
ATOM 829 O O . LYS A 1 108 ? 1.618 10.245 2.127 1.00 93.94 108 LYS A O 1
ATOM 834 N N . VAL A 1 109 ? 0.982 10.597 4.260 1.00 96.44 109 VAL A N 1
ATOM 835 C CA . VAL A 1 109 ? 0.057 9.461 4.357 1.00 96.44 109 VAL A CA 1
ATOM 836 C C . VAL A 1 109 ? -1.302 9.937 4.833 1.00 96.44 109 VAL A C 1
ATOM 838 O O . VAL A 1 109 ? -1.413 10.531 5.902 1.00 96.44 109 VAL A O 1
ATOM 841 N N . VAL A 1 110 ? -2.348 9.601 4.085 1.00 96.25 110 VAL A N 1
ATOM 842 C CA . VAL A 1 110 ? -3.740 9.871 4.451 1.00 96.25 110 VAL A CA 1
ATOM 843 C C . VAL A 1 110 ? -4.524 8.567 4.396 1.00 96.25 110 VAL A C 1
ATOM 845 O O . VAL A 1 110 ? -4.628 7.947 3.342 1.00 96.25 110 VAL A O 1
ATOM 848 N N . ILE A 1 111 ? -5.068 8.135 5.532 1.00 96.00 111 ILE A N 1
ATOM 849 C CA . ILE A 1 111 ? -5.911 6.942 5.651 1.00 96.00 111 ILE A CA 1
ATOM 850 C C . ILE A 1 111 ? -7.167 7.324 6.432 1.00 96.00 111 ILE A C 1
ATOM 852 O O . ILE A 1 111 ? -7.161 7.343 7.666 1.00 96.00 111 ILE A O 1
ATOM 856 N N . LEU A 1 112 ? -8.240 7.636 5.710 1.00 94.31 112 LEU A N 1
ATOM 857 C CA . LEU A 1 112 ? -9.480 8.181 6.263 1.00 94.31 112 LEU A CA 1
ATOM 858 C C . LEU A 1 112 ? -10.700 7.402 5.770 1.00 94.31 112 LEU A C 1
ATOM 860 O O . LEU A 1 112 ? -10.653 6.755 4.733 1.00 94.31 112 LEU A O 1
ATOM 864 N N . GLU A 1 113 ? -11.788 7.427 6.538 1.00 93.19 113 GLU A N 1
ATOM 865 C CA . GLU A 1 113 ? -13.091 6.903 6.092 1.00 93.19 113 GLU A CA 1
ATOM 866 C C . GLU A 1 113 ? -13.074 5.413 5.670 1.00 93.19 113 GLU A C 1
ATOM 868 O O . GLU A 1 113 ? -13.822 4.983 4.795 1.00 93.19 113 GLU A O 1
ATOM 873 N N . ASN A 1 114 ? -12.240 4.589 6.322 1.00 94.25 114 ASN A N 1
ATOM 874 C CA . ASN A 1 114 ? -12.193 3.134 6.115 1.00 94.25 114 ASN A CA 1
ATOM 875 C C . ASN A 1 114 ? -12.589 2.404 7.423 1.00 94.25 114 ASN A C 1
ATOM 877 O O . ASN A 1 114 ? -11.721 2.069 8.233 1.00 94.25 114 ASN A O 1
ATOM 881 N N . PRO A 1 115 ? -13.891 2.170 7.684 1.00 89.56 115 PRO A N 1
ATOM 882 C CA . PRO A 1 115 ? -14.408 1.824 9.017 1.00 89.56 115 PRO A CA 1
ATOM 883 C C . PRO A 1 115 ? -13.924 0.474 9.569 1.00 89.56 115 PRO A C 1
ATOM 885 O O . PRO A 1 115 ? -13.789 0.307 10.784 1.00 89.56 115 PRO A O 1
ATOM 888 N N . ASN A 1 116 ? -13.665 -0.493 8.687 1.00 90.50 116 ASN A N 1
ATOM 889 C CA . ASN A 1 116 ? -13.246 -1.849 9.051 1.00 90.50 116 ASN A CA 1
ATOM 890 C C . ASN A 1 116 ? -11.763 -2.110 8.769 1.00 90.50 116 ASN A C 1
ATOM 892 O O . ASN A 1 116 ? -11.315 -3.248 8.903 1.00 90.50 116 ASN A O 1
ATOM 896 N N . LEU A 1 117 ? -11.010 -1.077 8.380 1.00 92.75 117 LEU A N 1
ATOM 897 C CA . LEU A 1 117 ? -9.645 -1.246 7.920 1.00 92.75 117 LEU A CA 1
ATOM 898 C C . LEU A 1 117 ? -8.701 -1.597 9.066 1.00 92.75 117 LEU A C 1
ATOM 900 O O . LEU A 1 117 ? -8.600 -0.890 10.074 1.00 92.75 117 LEU A O 1
ATOM 904 N N . VAL A 1 118 ? -7.948 -2.662 8.827 1.00 92.81 118 VAL A N 1
ATOM 905 C CA . VAL A 1 118 ? -6.845 -3.142 9.637 1.00 92.81 118 VAL A CA 1
ATOM 906 C C . VAL A 1 118 ? -5.547 -2.986 8.847 1.00 92.81 118 VAL A C 1
ATOM 908 O O . VAL A 1 118 ? -5.402 -3.516 7.744 1.00 92.81 118 VAL A O 1
ATOM 911 N N . ILE A 1 119 ? -4.587 -2.257 9.418 1.00 93.62 119 ILE A N 1
ATOM 912 C CA . ILE A 1 119 ? -3.259 -2.070 8.814 1.00 93.62 119 ILE A CA 1
ATOM 913 C C . ILE A 1 119 ? -2.335 -3.211 9.250 1.00 93.62 119 ILE A C 1
ATOM 915 O O . ILE A 1 119 ? -2.159 -3.440 10.451 1.00 93.62 119 ILE A O 1
ATOM 919 N N . GLY A 1 120 ? -1.718 -3.892 8.278 1.00 92.12 120 GLY A N 1
ATOM 920 C CA . GLY A 1 120 ? -0.767 -4.980 8.518 1.00 92.12 120 GLY A CA 1
ATOM 921 C C . GLY A 1 120 ? 0.443 -4.562 9.364 1.00 92.12 120 GLY A C 1
ATOM 922 O O . GLY A 1 120 ? 0.858 -3.402 9.363 1.00 92.12 120 GLY A O 1
ATOM 923 N N . GLU A 1 121 ? 1.036 -5.518 10.083 1.00 92.38 121 GLU A N 1
ATOM 924 C CA . GLU A 1 121 ? 2.074 -5.277 11.100 1.00 92.38 121 GLU A CA 1
ATOM 925 C C . GLU A 1 121 ? 3.309 -4.546 10.550 1.00 92.38 121 GLU A C 1
ATOM 927 O O . GLU A 1 121 ? 3.851 -3.637 11.181 1.00 92.38 121 GLU A O 1
ATOM 932 N N . LYS A 1 122 ? 3.782 -4.917 9.357 1.00 94.38 122 LYS A N 1
ATOM 933 C CA . LYS A 1 122 ? 4.983 -4.292 8.786 1.00 94.38 122 LYS A CA 1
ATOM 934 C C . LYS A 1 122 ? 4.733 -2.842 8.403 1.00 94.38 122 LYS A C 1
ATOM 936 O O . LYS A 1 122 ? 5.567 -1.981 8.684 1.00 94.38 122 LYS A O 1
ATOM 941 N N . LEU A 1 123 ? 3.574 -2.579 7.803 1.00 94.75 123 LEU A N 1
ATOM 942 C CA . LEU A 1 123 ? 3.177 -1.232 7.426 1.00 94.75 123 LEU A CA 1
ATOM 943 C C . LEU A 1 123 ? 2.895 -0.379 8.668 1.00 94.75 123 LEU A C 1
ATOM 945 O O . LEU A 1 123 ? 3.368 0.749 8.735 1.00 94.75 123 LEU A O 1
ATOM 949 N N . SER A 1 124 ? 2.222 -0.910 9.691 1.00 94.69 124 SER A N 1
ATOM 950 C CA . SER A 1 124 ? 1.988 -0.171 10.940 1.00 94.69 124 SER A CA 1
ATOM 951 C C . SER A 1 124 ? 3.303 0.197 11.640 1.00 94.69 124 SER A C 1
ATOM 953 O O . SER A 1 124 ? 3.474 1.336 12.075 1.00 94.69 124 SER A O 1
ATOM 955 N N . ASN A 1 125 ? 4.282 -0.714 11.660 1.00 95.00 125 ASN A N 1
ATOM 956 C CA . ASN A 1 125 ? 5.625 -0.446 12.176 1.00 95.00 125 ASN A CA 1
ATOM 957 C C . ASN A 1 125 ? 6.378 0.621 11.366 1.00 95.00 125 ASN A C 1
ATOM 959 O O . ASN A 1 125 ? 7.137 1.396 11.947 1.00 95.00 125 ASN A O 1
ATOM 963 N N . PHE A 1 126 ? 6.190 0.673 10.044 1.00 95.19 126 PHE A N 1
ATOM 964 C CA . PHE A 1 126 ? 6.728 1.744 9.203 1.00 95.19 126 PHE A CA 1
ATOM 965 C C . PHE A 1 126 ? 6.058 3.090 9.519 1.00 95.19 126 PHE A C 1
ATOM 967 O O . PHE A 1 126 ? 6.748 4.060 9.824 1.00 95.19 126 PHE A O 1
ATOM 974 N N . LEU A 1 127 ? 4.723 3.136 9.542 1.00 94.25 127 LEU A N 1
ATOM 975 C CA . LEU A 1 127 ? 3.945 4.353 9.802 1.00 94.25 127 LEU A CA 1
ATOM 976 C C . LEU A 1 127 ? 4.178 4.922 11.210 1.00 94.25 127 LEU A C 1
ATOM 978 O O . LEU A 1 127 ? 4.130 6.134 11.401 1.00 94.25 127 LEU A O 1
ATOM 982 N N . ARG A 1 128 ? 4.485 4.075 12.203 1.00 93.12 128 ARG A N 1
ATOM 983 C CA . ARG A 1 128 ? 4.857 4.522 13.558 1.00 93.12 128 ARG A CA 1
ATOM 984 C C . ARG A 1 128 ? 6.161 5.325 13.577 1.00 93.12 128 ARG A C 1
ATOM 986 O O . ARG A 1 128 ? 6.3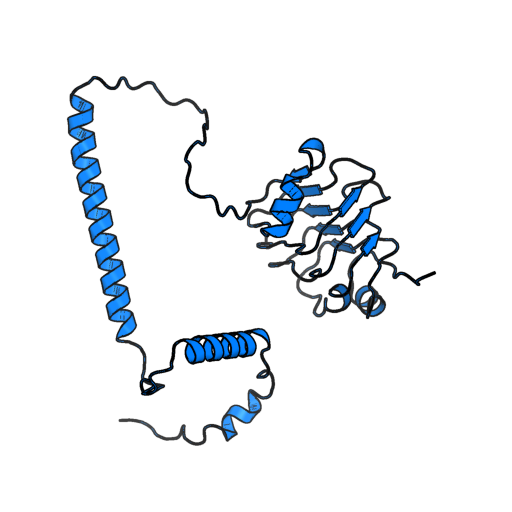18 6.180 14.438 1.00 93.12 128 ARG A O 1
ATOM 993 N N . LYS A 1 129 ? 7.080 5.066 12.640 1.00 93.69 129 LYS A N 1
ATOM 994 C CA . LYS A 1 129 ? 8.353 5.798 12.521 1.00 93.69 129 LYS A CA 1
ATOM 995 C C . LYS A 1 129 ? 8.198 7.157 11.835 1.00 93.69 129 LYS A C 1
ATOM 997 O O . LYS A 1 129 ? 9.116 7.965 11.920 1.00 93.69 129 LYS A O 1
ATOM 1002 N N . LEU A 1 130 ? 7.079 7.399 11.146 1.00 91.38 130 LEU A N 1
ATOM 1003 C CA . LEU A 1 130 ? 6.789 8.696 10.541 1.00 91.38 130 LEU A CA 1
ATOM 1004 C C . LEU A 1 130 ? 6.299 9.685 11.615 1.00 91.38 130 LEU A C 1
ATOM 1006 O O . LEU A 1 130 ? 5.471 9.289 12.448 1.00 91.38 130 LEU A O 1
ATOM 1010 N N . PRO A 1 131 ? 6.759 10.952 11.589 1.00 91.44 131 PRO A N 1
ATOM 1011 C CA . PRO A 1 131 ? 6.250 11.993 12.479 1.00 91.44 131 PRO A CA 1
ATOM 1012 C C . PRO A 1 131 ? 4.741 12.185 12.311 1.00 91.44 131 PRO A C 1
ATOM 1014 O O . PRO A 1 131 ? 4.205 11.974 11.222 1.00 91.44 131 PRO A O 1
ATOM 1017 N N . ASP A 1 132 ? 4.056 12.595 13.378 1.00 88.25 132 ASP A N 1
ATOM 1018 C CA . ASP A 1 132 ? 2.592 12.695 13.375 1.00 88.25 132 ASP A CA 1
ATOM 1019 C C . ASP A 1 132 ? 2.070 13.764 12.405 1.00 88.25 132 ASP A C 1
ATOM 1021 O O . ASP A 1 132 ? 1.044 13.556 11.773 1.00 88.25 132 ASP A O 1
ATOM 1025 N N . GLU A 1 133 ? 2.826 14.839 12.172 1.00 87.31 133 GLU A N 1
ATOM 1026 C CA . GLU A 1 133 ? 2.516 15.855 11.150 1.00 87.31 133 GLU A CA 1
ATOM 1027 C C . GLU A 1 133 ? 2.503 15.278 9.722 1.00 87.31 133 GLU A C 1
ATOM 1029 O O . GLU A 1 133 ? 1.830 15.812 8.843 1.00 87.31 133 GLU A O 1
ATOM 1034 N N . GLN A 1 134 ? 3.209 14.160 9.494 1.00 87.25 134 GLN A N 1
ATOM 1035 C CA . GLN A 1 134 ? 3.340 13.532 8.175 1.00 87.25 134 GLN A CA 1
ATOM 1036 C C . GLN A 1 134 ? 2.285 12.465 7.887 1.00 87.25 134 GLN A C 1
ATOM 1038 O O . GLN A 1 134 ? 2.300 11.841 6.820 1.00 87.25 134 GLN A O 1
ATOM 1043 N N . LYS A 1 135 ? 1.376 12.208 8.831 1.00 90.31 135 LYS A N 1
ATOM 1044 C CA . LYS A 1 135 ? 0.355 11.173 8.683 1.00 90.31 135 LYS A CA 1
ATOM 1045 C C . LYS A 1 135 ? -0.982 11.622 9.258 1.00 90.31 135 LYS A C 1
ATOM 1047 O O . LYS A 1 135 ? -1.069 12.145 10.358 1.00 90.31 135 LYS A O 1
ATOM 1052 N N . ASN A 1 136 ? -2.051 11.324 8.537 1.00 91.50 136 ASN A N 1
ATOM 1053 C CA . ASN A 1 136 ? -3.418 11.507 8.997 1.00 91.50 136 ASN A CA 1
ATOM 1054 C C . ASN A 1 136 ? -4.160 10.171 8.865 1.00 91.50 136 ASN A C 1
ATOM 1056 O O . ASN A 1 136 ? -4.508 9.763 7.758 1.00 91.50 136 ASN A O 1
ATOM 1060 N N . ILE A 1 137 ? -4.313 9.436 9.971 1.00 87.94 137 ILE A N 1
ATOM 1061 C CA . ILE A 1 137 ? -4.766 8.035 9.971 1.00 87.94 137 ILE A CA 1
ATOM 1062 C C . ILE A 1 137 ? -5.890 7.838 10.996 1.00 87.94 137 ILE A C 1
ATOM 1064 O O . ILE A 1 137 ? -5.703 8.118 12.175 1.00 87.94 137 ILE A O 1
ATOM 1068 N N . THR A 1 138 ? -7.017 7.260 10.565 1.00 80.69 138 THR A N 1
ATOM 1069 C CA . THR A 1 138 ? -8.170 6.886 11.422 1.00 80.69 138 THR A CA 1
ATOM 1070 C C . THR A 1 138 ? -8.462 5.373 11.438 1.00 80.69 138 THR A C 1
ATOM 1072 O O . THR A 1 138 ? -9.575 4.943 11.733 1.00 80.69 138 THR A O 1
ATOM 1075 N N . ALA A 1 139 ? -7.466 4.536 11.130 1.00 67.12 139 ALA A N 1
ATOM 1076 C CA . ALA A 1 139 ? -7.611 3.078 11.031 1.00 67.12 139 ALA A CA 1
ATOM 1077 C C . ALA A 1 139 ? -7.273 2.322 12.334 1.00 67.12 139 ALA A C 1
ATOM 1079 O O . ALA A 1 139 ? -6.470 2.781 13.150 1.00 67.12 139 ALA A O 1
ATOM 1080 N N . LYS A 1 140 ? -7.825 1.109 12.493 1.00 68.12 140 LYS A N 1
ATOM 1081 C CA . LYS A 1 140 ? -7.491 0.200 13.603 1.00 68.12 140 LYS A CA 1
ATOM 1082 C C . LYS A 1 140 ? -6.158 -0.500 13.305 1.00 68.12 140 LYS A C 1
ATOM 1084 O O . LYS A 1 140 ? -5.979 -1.091 12.243 1.00 68.12 140 LYS A O 1
ATOM 1089 N N . GLN A 1 141 ? -5.200 -0.445 14.227 1.00 62.81 141 GLN A N 1
ATOM 1090 C CA . GLN A 1 141 ? -3.903 -1.116 14.063 1.00 62.81 141 GLN A CA 1
ATOM 1091 C C . GLN A 1 141 ? -3.957 -2.549 14.615 1.00 62.81 141 GLN A C 1
ATOM 1093 O O . GLN A 1 141 ? -4.597 -2.792 15.638 1.00 62.81 141 GLN A O 1
ATOM 1098 N N . VAL A 1 142 ? -3.269 -3.504 13.967 1.00 53.25 142 VAL A N 1
ATOM 1099 C CA . VAL A 1 142 ? -3.000 -4.819 14.579 1.00 53.25 142 VAL A CA 1
ATOM 1100 C C . VAL A 1 142 ? -1.951 -4.628 15.664 1.00 53.25 142 VAL A C 1
ATOM 1102 O O . VAL A 1 142 ? -0.749 -4.659 15.400 1.00 53.25 142 VAL A O 1
ATOM 1105 N N .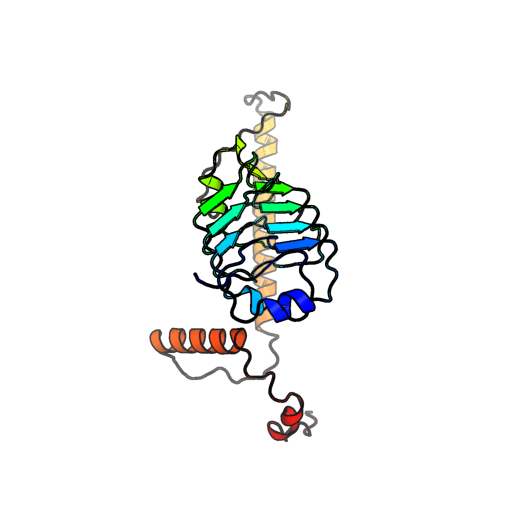 THR A 1 143 ? -2.400 -4.431 16.894 1.00 39.69 143 THR A N 1
ATOM 1106 C CA . THR A 1 143 ? -1.514 -4.450 18.052 1.00 39.69 143 THR A CA 1
ATOM 1107 C C . THR A 1 143 ? -1.492 -5.866 18.619 1.00 39.69 143 THR A C 1
ATOM 1109 O O . THR A 1 143 ? -2.474 -6.335 19.191 1.00 39.69 143 THR A O 1
ATOM 1112 N N . LYS A 1 144 ? -0.366 -6.572 18.477 1.00 37.88 144 LYS A N 1
ATOM 1113 C CA . LYS A 1 144 ? 0.017 -7.575 19.478 1.00 37.88 144 LYS A CA 1
ATOM 1114 C C . LYS A 1 144 ? 0.753 -6.822 20.582 1.00 37.88 144 LYS A C 1
ATOM 1116 O O . LYS A 1 144 ? 1.975 -6.743 20.547 1.00 37.88 144 LYS A O 1
ATOM 1121 N N . GLU A 1 145 ? 0.017 -6.223 21.512 1.00 30.91 145 GLU A N 1
ATOM 1122 C CA . GLU A 1 145 ? 0.610 -5.725 22.756 1.00 30.91 145 GLU A CA 1
ATOM 1123 C C . GLU A 1 145 ? 0.462 -6.804 23.833 1.00 30.91 145 GLU A C 1
ATOM 1125 O O . GLU A 1 145 ? -0.620 -7.392 23.958 1.00 30.91 145 GLU A O 1
ATOM 1130 N N . PRO A 1 146 ? 1.518 -7.089 24.617 1.00 41.31 146 PRO A N 1
ATOM 1131 C CA . PRO A 1 146 ? 1.333 -7.602 25.964 1.00 41.31 146 PRO A CA 1
ATOM 1132 C C . PRO A 1 146 ? 0.449 -6.604 26.712 1.00 41.31 146 PRO A C 1
ATOM 1134 O O . PRO A 1 146 ? 0.641 -5.398 26.595 1.00 41.31 146 PRO A O 1
ATOM 1137 N N . GLN A 1 147 ? -0.544 -7.113 27.432 1.00 39.94 147 GLN A N 1
ATOM 1138 C CA . GLN A 1 147 ? -1.405 -6.296 28.273 1.00 39.94 147 GLN A CA 1
ATOM 1139 C C . GLN A 1 147 ? -0.549 -5.511 29.266 1.00 39.94 147 GLN A C 1
ATOM 1141 O O . GLN A 1 147 ? -0.052 -6.109 30.209 1.00 39.94 147 GLN A O 1
ATOM 1146 N N . ASP A 1 148 ? -0.454 -4.199 29.082 1.00 30.09 148 ASP A N 1
ATOM 1147 C CA . ASP A 1 148 ? -0.305 -3.262 30.184 1.00 30.09 148 ASP A CA 1
ATOM 1148 C C . ASP A 1 148 ? -1.314 -2.131 29.987 1.00 30.09 148 ASP A C 1
ATOM 1150 O O . ASP A 1 148 ? -1.312 -1.348 29.038 1.00 30.09 148 ASP A O 1
ATOM 1154 N N . LEU A 1 149 ? -2.282 -2.174 30.886 1.00 36.12 149 LEU A N 1
ATOM 1155 C CA . LEU A 1 149 ? -3.480 -1.374 30.958 1.00 36.12 149 LEU A CA 1
ATOM 1156 C C . LEU A 1 149 ? -3.121 0.027 31.459 1.00 36.12 149 LEU A C 1
ATOM 1158 O O . LEU A 1 149 ? -2.975 0.207 32.658 1.00 36.12 149 LEU A O 1
ATOM 1162 N N . HIS A 1 150 ? -3.048 1.023 30.577 1.00 30.12 150 HIS A N 1
ATOM 1163 C CA . HIS A 1 150 ? -3.337 2.413 30.947 1.00 30.12 150 HIS A CA 1
ATOM 1164 C C . HIS A 1 150 ? -3.862 3.190 29.735 1.00 30.12 150 HIS A C 1
ATOM 1166 O O . HIS A 1 150 ? -3.131 3.866 29.017 1.00 30.12 150 HIS A O 1
ATOM 1172 N N . SER A 1 151 ? -5.173 3.102 29.513 1.00 31.78 151 SER A N 1
ATOM 1173 C CA . SER A 1 151 ? -5.913 4.120 28.769 1.00 31.78 151 SER A CA 1
ATOM 1174 C C . SER A 1 151 ? -6.539 5.068 29.783 1.00 31.78 151 SER A C 1
ATOM 1176 O O . SER A 1 151 ? -7.495 4.707 30.464 1.00 31.78 151 SER A O 1
ATOM 1178 N N . THR A 1 152 ? -5.993 6.276 29.895 1.00 30.28 152 THR A N 1
ATOM 1179 C CA . THR A 1 152 ? -6.643 7.376 30.609 1.00 30.28 152 THR A CA 1
ATOM 1180 C C . THR A 1 152 ? -7.534 8.110 29.614 1.00 30.28 152 THR A C 1
ATOM 1182 O O . THR A 1 152 ? -7.097 9.022 28.917 1.00 30.28 152 THR A O 1
ATOM 1185 N N . SER A 1 153 ? -8.785 7.671 29.502 1.00 34.44 153 SER A N 1
ATOM 1186 C CA . SER A 1 153 ? -9.859 8.446 28.884 1.00 34.44 153 SER A CA 1
ATOM 1187 C C . SER A 1 153 ? -10.573 9.232 29.981 1.00 34.44 153 SER A C 1
ATOM 1189 O O . SER A 1 153 ? -11.308 8.654 30.778 1.00 34.44 153 SER A O 1
ATOM 1191 N N . ASN A 1 154 ? -10.351 10.545 30.029 1.00 31.38 154 ASN A N 1
ATOM 1192 C CA . ASN A 1 154 ? -11.101 11.445 30.899 1.00 31.38 154 ASN A CA 1
ATOM 1193 C C . ASN A 1 154 ? -12.427 11.803 30.224 1.00 31.38 154 ASN A C 1
ATOM 1195 O O . ASN A 1 154 ? -12.441 12.543 29.241 1.00 31.38 154 ASN A O 1
ATOM 1199 N N . THR A 1 155 ? -13.546 11.327 30.762 1.00 29.83 155 THR A N 1
ATOM 1200 C CA . THR A 1 155 ? -14.850 11.988 30.624 1.00 29.83 155 THR A CA 1
ATOM 1201 C C . THR A 1 155 ? -15.663 11.694 31.884 1.00 29.83 155 THR A C 1
ATOM 1203 O O . THR A 1 155 ? -16.063 10.562 32.115 1.00 29.83 155 THR A O 1
ATOM 1206 N N . THR A 1 156 ? -15.792 12.738 32.705 1.00 35.91 156 THR A N 1
ATOM 1207 C CA . THR A 1 156 ? -16.825 13.031 33.717 1.00 35.91 156 THR A CA 1
ATOM 1208 C C . THR A 1 156 ? -17.837 11.931 34.027 1.00 35.91 156 THR A C 1
ATOM 1210 O O . THR A 1 156 ? -18.818 11.814 33.302 1.00 35.91 156 THR A O 1
ATOM 1213 N N . GLU A 1 157 ? -17.667 11.260 35.168 1.00 32.81 157 GLU A N 1
ATOM 1214 C CA . GLU A 1 157 ? -18.749 10.654 35.955 1.00 32.81 157 GLU A CA 1
ATOM 1215 C C . GLU A 1 157 ? -18.419 10.792 37.454 1.00 32.81 157 GLU A C 1
ATOM 1217 O O . GLU A 1 157 ? -17.258 10.907 37.846 1.00 32.81 157 GLU A O 1
ATOM 1222 N N . GLU A 1 158 ? -19.475 10.904 38.250 1.00 37.88 158 GLU A N 1
ATOM 1223 C CA . GLU A 1 158 ? -19.549 11.398 39.625 1.00 37.88 158 GLU A CA 1
ATOM 1224 C C . GLU A 1 158 ? -18.605 10.703 40.626 1.00 37.88 158 GLU A C 1
ATOM 1226 O O . GLU A 1 158 ? -18.485 9.478 40.661 1.00 37.88 158 GLU A O 1
ATOM 1231 N N . GLU A 1 159 ? -17.985 11.498 41.507 1.00 34.97 159 GLU A N 1
ATOM 1232 C CA . GLU A 1 159 ? -17.285 11.009 42.700 1.00 34.97 159 GLU A CA 1
ATOM 1233 C C . GLU A 1 159 ? -18.276 10.301 43.636 1.00 34.97 159 GLU A C 1
ATOM 1235 O O . GLU A 1 159 ? -19.009 10.937 44.394 1.00 34.97 159 GLU A O 1
ATOM 1240 N N . ILE A 1 160 ? -18.273 8.968 43.620 1.00 46.50 160 ILE A N 1
ATOM 1241 C CA . ILE A 1 160 ? -18.850 8.156 44.692 1.00 46.50 160 ILE A CA 1
ATOM 1242 C C . ILE A 1 160 ? -17.714 7.779 45.644 1.00 46.50 160 ILE A C 1
ATOM 1244 O O . ILE A 1 160 ? -16.776 7.064 45.290 1.00 46.50 160 ILE A O 1
ATOM 1248 N N . HIS A 1 161 ? -17.805 8.317 46.857 1.00 43.88 161 HIS A N 1
ATOM 1249 C CA . HIS A 1 161 ? -16.839 8.171 47.939 1.00 43.88 161 HIS A CA 1
ATOM 1250 C C . HIS A 1 161 ? -16.807 6.711 48.456 1.00 43.88 161 HIS A C 1
ATOM 1252 O O . HIS A 1 161 ? -17.865 6.159 48.764 1.00 43.88 161 HIS A O 1
ATOM 1258 N N . PRO A 1 162 ? -15.635 6.055 48.557 1.00 49.91 162 PRO A N 1
ATOM 1259 C CA . PRO A 1 162 ? -15.529 4.601 48.723 1.00 49.91 162 PRO A CA 1
ATOM 1260 C C . PRO A 1 162 ? -15.571 4.106 50.182 1.00 49.91 162 PRO A C 1
ATOM 1262 O O . PRO A 1 162 ? -15.081 3.012 50.450 1.00 49.91 162 PRO A O 1
ATOM 1265 N N . ASP A 1 163 ? -16.160 4.862 51.112 1.00 53.00 163 ASP A N 1
ATOM 1266 C CA . ASP A 1 163 ? -16.163 4.517 52.547 1.00 53.00 163 ASP A CA 1
ATOM 1267 C C . ASP A 1 163 ? -17.559 4.213 53.127 1.00 53.00 163 ASP A C 1
ATOM 1269 O O . ASP A 1 163 ? -17.700 4.001 54.334 1.00 53.00 163 ASP A O 1
ATOM 1273 N N . ASP A 1 164 ? -18.595 4.105 52.286 1.00 55.41 164 ASP A N 1
ATOM 1274 C CA . ASP A 1 164 ? -19.929 3.715 52.747 1.00 55.41 164 ASP A CA 1
ATOM 1275 C C . ASP A 1 164 ? -20.109 2.179 52.786 1.00 55.41 164 ASP A C 1
ATOM 1277 O O . ASP A 1 164 ? -19.996 1.495 51.759 1.00 55.41 164 ASP A O 1
ATOM 1281 N N . PRO A 1 165 ? -20.478 1.589 53.944 1.00 61.53 165 PRO A N 1
ATOM 1282 C CA . PRO A 1 165 ? -20.613 0.137 54.117 1.00 61.53 165 PRO A CA 1
ATOM 1283 C C . PRO A 1 165 ? -21.752 -0.495 53.290 1.00 61.53 165 PRO A C 1
ATOM 1285 O O . PRO A 1 165 ? -21.891 -1.720 53.257 1.00 61.53 165 PRO A O 1
ATOM 1288 N N . SER A 1 166 ? -22.562 0.311 52.598 1.00 61.50 166 SER A N 1
ATOM 1289 C CA . SER A 1 166 ? -23.623 -0.135 51.690 1.00 61.50 166 SER A CA 1
ATOM 1290 C C . SER A 1 166 ? -23.091 -0.621 50.334 1.00 61.50 166 SER A C 1
ATOM 1292 O O . SER A 1 166 ? -23.677 -1.531 49.745 1.00 61.50 166 SER A O 1
ATOM 1294 N N . PHE A 1 167 ? -21.960 -0.089 49.854 1.00 60.88 167 PHE A N 1
ATOM 1295 C CA . PHE A 1 167 ? -21.394 -0.450 48.549 1.00 60.88 167 PHE A CA 1
ATOM 1296 C C . PHE A 1 167 ? -20.804 -1.866 48.552 1.00 60.88 167 PHE A C 1
ATOM 1298 O O . PHE A 1 167 ? -21.052 -2.659 47.641 1.00 60.88 167 PHE A O 1
ATOM 1305 N N . VAL A 1 168 ? -20.104 -2.236 49.631 1.00 66.25 168 VAL A N 1
ATOM 1306 C CA . VAL A 1 168 ? -19.533 -3.584 49.805 1.00 66.25 168 VAL A CA 1
ATOM 1307 C C . VAL A 1 168 ? -20.636 -4.647 49.859 1.00 66.25 168 VAL A C 1
ATOM 1309 O O . VAL A 1 168 ? -20.484 -5.731 49.294 1.00 66.25 168 VAL A O 1
ATOM 1312 N N . ALA A 1 169 ? -21.781 -4.323 50.469 1.00 71.94 169 ALA A N 1
ATOM 1313 C CA . ALA A 1 169 ? -22.910 -5.242 50.587 1.00 71.94 169 ALA A CA 1
ATOM 1314 C C . ALA A 1 169 ? -23.564 -5.588 49.234 1.00 71.94 169 ALA A C 1
ATOM 1316 O O . ALA A 1 169 ? -24.151 -6.661 49.108 1.00 71.94 169 ALA A O 1
ATOM 1317 N N . ILE A 1 170 ? -23.445 -4.721 48.220 1.00 76.56 170 ILE A N 1
ATOM 1318 C CA . ILE A 1 170 ? -24.052 -4.910 46.890 1.00 76.56 170 ILE A CA 1
ATOM 1319 C C . ILE A 1 170 ? -23.016 -5.395 45.863 1.00 76.56 170 ILE A C 1
ATOM 1321 O O . ILE A 1 170 ? -23.311 -6.265 45.041 1.00 76.56 170 ILE A O 1
ATOM 1325 N N . ALA A 1 171 ? -21.780 -4.894 45.929 1.00 81.00 171 ALA A N 1
ATOM 1326 C CA . ALA A 1 171 ? -20.731 -5.235 44.970 1.00 81.00 171 ALA A CA 1
ATOM 1327 C C . ALA A 1 171 ? -20.282 -6.705 45.075 1.00 81.00 171 ALA A C 1
ATOM 1329 O O . ALA A 1 171 ? -20.095 -7.378 44.059 1.00 81.00 171 ALA A O 1
ATOM 1330 N N . VAL A 1 172 ? -20.162 -7.236 46.297 1.00 83.88 172 VAL A N 1
ATOM 1331 C CA . VAL A 1 172 ? -19.730 -8.624 46.539 1.00 83.88 172 VAL A CA 1
ATOM 1332 C C . VAL A 1 172 ? -20.707 -9.662 45.959 1.00 83.88 172 VAL A C 1
ATOM 1334 O O . VAL A 1 172 ? -20.253 -10.539 45.217 1.00 83.88 172 VAL A O 1
ATOM 1337 N N . PRO A 1 173 ? -22.033 -9.601 46.206 1.00 85.31 173 PRO A N 1
ATOM 1338 C CA . PRO A 1 173 ? -22.958 -10.566 45.613 1.00 85.31 173 PRO A CA 1
ATOM 1339 C C . PRO A 1 173 ? -23.048 -10.451 44.084 1.00 85.31 173 PRO A C 1
ATOM 1341 O O . PRO A 1 173 ? -23.180 -11.478 43.416 1.00 85.31 173 PRO A O 1
ATOM 1344 N N . LEU A 1 174 ? -22.911 -9.249 43.509 1.00 87.00 174 LEU A N 1
ATOM 1345 C CA . LEU A 1 174 ? -22.880 -9.068 42.051 1.00 87.00 174 LEU A CA 1
ATOM 1346 C C . LEU A 1 174 ? -21.640 -9.705 41.411 1.00 87.00 174 LEU A C 1
ATOM 1348 O O . LEU A 1 174 ? -21.756 -10.374 40.382 1.00 87.00 174 LEU A O 1
ATOM 1352 N N . ALA A 1 175 ? -20.470 -9.572 42.039 1.00 88.19 175 ALA A N 1
ATOM 1353 C CA . ALA A 1 175 ? -19.248 -10.220 41.570 1.00 88.19 175 ALA A CA 1
ATOM 1354 C C . ALA A 1 175 ? -19.368 -11.756 41.602 1.00 88.19 175 ALA A C 1
ATOM 1356 O O . ALA A 1 175 ? -18.989 -12.433 40.644 1.00 88.19 175 ALA A O 1
ATOM 1357 N N . ILE A 1 176 ? -19.963 -12.315 42.662 1.00 90.12 176 ILE A N 1
ATOM 1358 C CA . ILE A 1 176 ? -20.199 -13.763 42.784 1.00 90.12 176 ILE A CA 1
ATOM 1359 C C . ILE A 1 176 ? -21.175 -14.253 41.702 1.00 90.12 176 ILE A C 1
ATOM 1361 O O . ILE A 1 176 ? -20.926 -15.283 41.068 1.00 90.12 176 ILE A O 1
ATOM 1365 N N . LEU A 1 177 ? -22.250 -13.501 41.441 1.00 91.81 177 LEU A N 1
ATOM 1366 C CA . LEU A 1 177 ? -23.209 -13.810 40.378 1.00 91.81 177 LEU A CA 1
ATOM 1367 C C . LEU A 1 177 ? -22.526 -13.834 39.001 1.00 91.81 177 LEU A C 1
ATOM 1369 O O . LEU A 1 177 ? -22.738 -14.758 38.214 1.00 91.81 177 LEU A O 1
ATOM 1373 N N . PHE A 1 178 ? -21.667 -12.852 38.722 1.00 91.38 178 PHE A N 1
ATOM 1374 C CA . PHE A 1 178 ? -20.947 -12.759 37.454 1.00 91.38 178 PHE A CA 1
ATOM 1375 C C . PHE A 1 178 ? -19.992 -13.943 37.243 1.00 91.38 178 PHE A C 1
ATOM 1377 O O . PHE A 1 178 ? -19.965 -14.539 36.164 1.00 91.38 178 PHE A O 1
ATOM 1384 N N . ILE A 1 179 ? -19.265 -14.358 38.287 1.00 91.75 179 ILE A N 1
ATOM 1385 C CA . ILE A 1 179 ? -18.378 -15.531 38.235 1.00 91.75 179 ILE A CA 1
ATOM 1386 C C . ILE A 1 179 ? -19.179 -16.813 37.955 1.00 91.75 179 ILE A C 1
ATOM 1388 O O . ILE A 1 179 ? -18.767 -17.630 37.125 1.00 91.75 179 ILE A O 1
ATOM 1392 N N . ALA A 1 180 ? -20.346 -16.979 38.585 1.00 91.62 180 ALA A N 1
ATOM 1393 C CA . ALA A 1 180 ? -21.218 -18.130 38.351 1.00 91.62 180 ALA A CA 1
ATOM 1394 C C . ALA A 1 180 ? -21.747 -18.177 36.904 1.00 91.62 180 ALA A C 1
ATOM 1396 O O . ALA A 1 180 ? -21.734 -19.239 36.273 1.00 91.62 180 ALA A O 1
ATOM 1397 N N . LEU A 1 181 ? -22.146 -17.026 36.348 1.00 92.31 181 LEU A N 1
ATOM 1398 C CA . LEU A 1 181 ? -22.594 -16.911 34.956 1.00 92.31 181 LEU A CA 1
ATOM 1399 C C . LEU A 1 181 ? -21.470 -17.241 33.964 1.00 92.31 181 LEU A C 1
ATOM 1401 O O . LEU A 1 181 ? -21.680 -18.020 33.030 1.00 92.31 181 LEU A O 1
ATOM 1405 N N . CYS A 1 182 ? -20.259 -16.731 34.200 1.00 90.94 182 CYS A N 1
ATOM 1406 C CA . CYS A 1 182 ? -19.077 -17.062 33.403 1.00 90.94 182 CYS A CA 1
ATOM 1407 C C . CYS A 1 182 ? -18.758 -18.567 33.447 1.00 90.94 182 CYS A C 1
ATOM 1409 O O . CYS A 1 182 ? -18.490 -19.179 32.409 1.00 90.94 182 CYS A O 1
ATOM 1411 N N . GLY A 1 183 ? -18.855 -19.196 34.623 1.00 90.00 183 GLY A N 1
ATOM 1412 C CA . GLY A 1 183 ? -18.684 -20.643 34.782 1.00 90.00 183 GLY A CA 1
ATOM 1413 C C . GLY A 1 183 ? -19.714 -21.459 33.992 1.00 90.00 183 GLY A C 1
ATOM 1414 O O . GLY A 1 183 ? -19.350 -22.395 33.273 1.00 90.00 183 GLY A O 1
ATOM 1415 N N . ALA A 1 184 ? -20.992 -21.074 34.057 1.00 87.50 184 ALA A N 1
ATOM 1416 C CA . ALA A 1 184 ? -22.071 -21.726 33.316 1.00 87.50 184 ALA A CA 1
ATOM 1417 C C . ALA A 1 184 ? -21.901 -21.585 31.793 1.00 87.50 184 ALA A C 1
ATOM 1419 O O . ALA A 1 184 ? -22.092 -22.556 31.052 1.00 87.50 184 ALA A O 1
ATOM 1420 N N . PHE A 1 185 ? -21.474 -20.410 31.321 1.00 88.19 185 PHE A N 1
ATOM 1421 C CA . PHE A 1 185 ? -21.184 -20.168 29.908 1.00 88.19 185 PHE A CA 1
ATOM 1422 C C . PHE A 1 185 ? -20.025 -21.041 29.410 1.00 88.19 185 PHE A C 1
ATOM 1424 O O . PHE A 1 185 ? -20.155 -21.743 28.403 1.00 88.19 185 PHE A O 1
ATOM 1431 N N . MET A 1 186 ? -18.918 -21.088 30.158 1.00 87.44 186 MET A N 1
ATOM 1432 C CA . MET A 1 186 ? -17.768 -21.939 29.834 1.00 87.44 186 MET A CA 1
ATOM 1433 C C . MET A 1 186 ? -18.145 -23.428 29.811 1.00 87.44 186 MET A C 1
ATOM 1435 O O . MET A 1 186 ? -17.705 -24.173 28.927 1.00 87.44 186 MET A O 1
ATOM 1439 N N . TRP A 1 187 ? -19.015 -23.872 30.724 1.00 85.19 187 TRP A N 1
ATOM 1440 C CA . TRP A 1 187 ? -19.547 -25.236 30.730 1.00 85.19 187 TRP A CA 1
ATOM 1441 C C . TRP A 1 187 ? -20.433 -25.528 29.509 1.00 85.19 187 TRP A C 1
ATOM 1443 O O . TRP A 1 187 ? -20.269 -26.571 28.869 1.00 85.19 187 TRP A O 1
ATOM 1453 N N . ALA A 1 188 ? -21.308 -24.599 29.115 1.00 78.56 188 ALA A N 1
ATOM 1454 C CA . ALA A 1 188 ? -22.153 -24.733 27.928 1.00 78.56 188 ALA A CA 1
ATOM 1455 C C . ALA A 1 188 ? -21.328 -24.808 26.630 1.00 78.56 188 ALA A C 1
ATOM 1457 O O . ALA A 1 188 ? -21.597 -25.653 25.769 1.00 78.56 188 ALA A O 1
ATOM 1458 N N . VAL A 1 189 ? -20.274 -23.992 26.508 1.00 78.88 189 VAL A N 1
ATOM 1459 C CA . VAL A 1 189 ? -19.331 -24.037 25.376 1.00 78.88 189 VAL A CA 1
ATOM 1460 C C . VAL A 1 189 ? -18.592 -25.376 25.337 1.00 78.88 189 VAL A C 1
ATOM 1462 O O . VAL A 1 189 ? -18.478 -25.992 24.273 1.00 78.88 189 VAL A O 1
ATOM 1465 N N . LYS A 1 190 ? -18.137 -25.883 26.492 1.00 74.00 190 LYS A N 1
ATOM 1466 C CA . LYS A 1 190 ? -17.484 -27.198 26.584 1.00 74.00 190 LYS A CA 1
ATOM 1467 C C . LYS A 1 190 ? -18.446 -28.328 26.201 1.00 74.00 190 LYS A C 1
ATOM 1469 O O . LYS A 1 190 ? -18.067 -29.201 25.420 1.00 74.00 190 LYS A O 1
ATOM 1474 N N . LYS A 1 191 ? -19.701 -28.281 26.664 1.00 72.62 191 LYS A N 1
ATOM 1475 C CA . LYS A 1 191 ? -20.750 -29.255 26.320 1.00 72.62 191 LYS A CA 1
ATOM 1476 C C . LYS A 1 191 ? -21.051 -29.259 24.818 1.00 72.62 191 LYS A C 1
ATOM 1478 O O . LYS A 1 191 ? -21.077 -30.342 24.231 1.00 72.62 191 LYS A O 1
ATOM 1483 N N . LYS A 1 192 ? -21.183 -28.082 24.184 1.00 61.19 192 LYS A N 1
ATOM 1484 C CA . LYS A 1 192 ? -21.364 -27.942 22.724 1.00 61.19 192 LYS A CA 1
ATOM 1485 C C . LYS A 1 192 ? -20.158 -28.452 21.928 1.00 61.19 192 LYS A C 1
ATOM 1487 O O . LYS A 1 192 ? -20.340 -29.167 20.947 1.00 61.19 192 LYS A O 1
ATOM 1492 N N . ARG A 1 193 ? -18.921 -28.176 22.367 1.00 56.47 193 ARG A N 1
ATOM 1493 C CA . ARG A 1 193 ? -17.709 -28.741 21.734 1.00 56.47 193 ARG A CA 1
ATOM 1494 C C . ARG A 1 193 ? -17.675 -30.270 21.797 1.00 56.47 193 ARG A C 1
ATOM 1496 O O . ARG A 1 193 ? -17.249 -30.901 20.834 1.00 56.47 193 ARG A O 1
ATOM 1503 N N . ILE A 1 194 ? -18.115 -30.870 22.905 1.00 57.47 194 ILE A N 1
ATOM 1504 C CA . ILE A 1 194 ? -18.152 -32.333 23.063 1.00 57.47 194 ILE A CA 1
ATOM 1505 C C . ILE A 1 194 ? -19.224 -32.962 22.161 1.00 57.47 194 ILE A C 1
ATOM 1507 O O . ILE A 1 194 ? -18.962 -33.991 21.543 1.00 57.47 194 ILE A O 1
ATOM 1511 N N . THR A 1 195 ? -20.400 -32.338 22.032 1.00 52.56 195 THR A N 1
ATOM 1512 C CA . THR A 1 195 ? -21.460 -32.835 21.132 1.00 52.56 195 THR A CA 1
ATOM 1513 C C . THR A 1 195 ? -21.071 -32.691 19.661 1.00 52.56 195 THR A C 1
ATOM 1515 O O . THR A 1 195 ? -21.231 -33.642 18.903 1.00 52.56 195 THR A O 1
ATOM 1518 N N . PHE A 1 196 ? -20.452 -31.571 19.269 1.00 48.97 196 PHE A N 1
ATOM 1519 C CA . PHE A 1 196 ? -19.976 -31.363 17.896 1.00 48.97 196 PHE A CA 1
ATOM 1520 C C . PHE A 1 196 ? -18.856 -32.339 17.493 1.00 48.97 196 PHE A C 1
ATOM 1522 O O . PHE A 1 196 ? -18.779 -32.756 16.342 1.00 48.97 196 PHE A O 1
ATOM 1529 N N . ARG A 1 197 ? -18.012 -32.783 18.438 1.00 48.22 197 ARG A N 1
ATOM 1530 C CA . ARG A 1 197 ? -17.000 -33.822 18.166 1.00 48.22 197 ARG A CA 1
ATOM 1531 C C . ARG A 1 197 ? -17.590 -35.212 17.902 1.00 48.22 197 ARG A C 1
ATOM 1533 O O . ARG A 1 197 ? -16.914 -36.011 17.267 1.00 48.22 197 ARG A O 1
ATOM 1540 N N . ARG A 1 198 ? -18.811 -35.508 18.368 1.00 47.94 198 ARG A N 1
ATOM 1541 C CA . ARG A 1 198 ? -19.485 -36.800 18.131 1.00 47.94 198 ARG A CA 1
ATOM 1542 C C . ARG A 1 198 ? -20.282 -36.853 16.824 1.00 47.94 198 ARG A C 1
ATOM 1544 O O . ARG A 1 198 ? -20.570 -37.946 16.364 1.00 47.94 198 ARG A O 1
ATOM 1551 N N . ALA A 1 199 ? -20.598 -35.710 16.218 1.00 44.47 199 ALA A N 1
ATOM 1552 C CA . ALA A 1 199 ? -21.406 -35.612 15.000 1.00 44.47 199 ALA A CA 1
ATOM 1553 C C . ALA A 1 199 ? -20.564 -35.392 13.726 1.00 44.47 199 ALA A C 1
ATOM 1555 O O . ALA A 1 199 ? -20.977 -34.660 12.831 1.00 44.47 199 ALA A O 1
ATOM 1556 N N . ARG A 1 200 ? -19.365 -35.987 13.637 1.00 42.97 200 ARG A N 1
ATOM 1557 C CA . ARG A 1 200 ? -18.664 -36.083 12.349 1.00 42.97 200 ARG A CA 1
ATOM 1558 C C . ARG A 1 200 ? -19.181 -37.325 11.618 1.00 42.97 200 ARG A C 1
ATOM 1560 O O . ARG A 1 200 ? -18.896 -38.420 12.101 1.00 42.97 200 ARG A O 1
ATOM 1567 N N . PRO A 1 201 ? -19.919 -37.190 10.501 1.00 45.78 201 PRO A N 1
ATOM 1568 C CA . PRO A 1 201 ? -20.181 -38.327 9.634 1.00 45.78 201 PRO A CA 1
ATOM 1569 C C . PRO A 1 201 ? -18.842 -38.908 9.163 1.00 45.78 201 PRO A C 1
ATOM 1571 O O . PRO A 1 201 ? -17.927 -38.184 8.758 1.00 45.78 201 PRO A O 1
ATOM 1574 N N . CYS A 1 202 ? -18.717 -40.222 9.324 1.00 47.38 202 CYS A N 1
ATOM 1575 C CA . CYS A 1 202 ? -17.556 -41.024 8.972 1.00 47.38 202 CYS A CA 1
ATOM 1576 C C . CYS A 1 202 ? -17.278 -40.925 7.469 1.00 47.38 202 CYS A C 1
ATOM 1578 O O . CYS A 1 202 ? -17.918 -41.614 6.686 1.00 47.38 202 CYS A O 1
ATOM 1580 N N . LEU A 1 203 ? -16.305 -40.110 7.069 1.00 52.22 203 LEU A N 1
ATOM 1581 C CA . LEU A 1 203 ? -15.715 -40.199 5.728 1.00 52.22 203 LEU A CA 1
ATOM 1582 C C . LEU A 1 203 ? -14.253 -40.635 5.743 1.00 52.22 203 LEU A C 1
ATOM 1584 O O . LEU A 1 203 ? -13.689 -40.896 4.689 1.00 52.22 203 LEU A O 1
ATOM 1588 N N . LEU A 1 204 ? -13.627 -40.763 6.913 1.00 47.38 204 LEU A N 1
ATOM 1589 C CA . LEU A 1 204 ? -12.249 -41.233 7.006 1.00 47.38 204 LEU A CA 1
ATOM 1590 C C . LEU A 1 204 ? -12.081 -42.101 8.258 1.00 47.38 204 LEU A C 1
ATOM 1592 O O . LEU A 1 204 ? -12.444 -41.645 9.351 1.00 47.38 204 LEU A O 1
ATOM 1596 N N . PRO A 1 205 ? -11.534 -43.327 8.144 1.00 47.22 205 PRO A N 1
ATOM 1597 C CA . PRO A 1 205 ? -11.063 -44.045 9.318 1.00 47.22 205 PRO A CA 1
ATOM 1598 C C . PRO A 1 205 ? -9.998 -43.196 10.020 1.00 47.22 205 PRO A C 1
ATOM 1600 O O . PRO A 1 205 ? -9.227 -42.482 9.373 1.00 47.22 205 PRO A O 1
ATOM 1603 N N . ALA A 1 206 ? -9.960 -43.249 11.353 1.00 51.03 206 ALA A N 1
ATOM 1604 C CA . ALA A 1 206 ? -8.923 -42.556 12.108 1.00 51.03 206 ALA A CA 1
ATOM 1605 C C . ALA A 1 206 ? -7.544 -43.038 11.613 1.00 51.03 206 ALA A C 1
ATOM 1607 O O . ALA A 1 206 ? -7.319 -44.252 11.571 1.00 51.03 206 ALA A O 1
ATOM 1608 N N . PRO A 1 207 ? -6.634 -42.133 11.206 1.00 51.53 207 PRO A N 1
ATOM 1609 C CA . PRO A 1 207 ? -5.349 -42.549 10.670 1.00 51.53 207 PRO A CA 1
ATOM 1610 C C . PRO A 1 207 ? -4.560 -43.281 11.757 1.00 51.53 207 PRO A C 1
ATOM 1612 O O . PRO A 1 207 ? -4.254 -42.710 12.802 1.00 51.53 207 PRO A O 1
ATOM 1615 N N . ASN A 1 208 ? -4.224 -44.548 11.507 1.00 49.84 208 ASN A N 1
ATOM 1616 C CA . ASN A 1 208 ? -3.445 -45.381 12.427 1.00 49.84 208 ASN A CA 1
ATOM 1617 C C . ASN A 1 208 ? -1.925 -45.196 12.249 1.00 49.84 208 ASN A C 1
ATOM 1619 O O . ASN A 1 208 ? -1.142 -46.099 12.528 1.00 49.84 208 ASN A O 1
ATOM 1623 N N . TYR A 1 209 ? -1.489 -44.040 11.744 1.00 61.03 209 TYR A N 1
ATOM 1624 C CA . TYR A 1 209 ? -0.074 -43.696 11.706 1.00 61.03 209 TYR A CA 1
ATOM 1625 C C . TYR A 1 209 ? 0.261 -42.815 12.915 1.00 61.03 209 TYR A C 1
ATOM 1627 O O . TYR A 1 209 ? -0.268 -41.719 13.092 1.00 61.03 209 TYR A O 1
ATOM 1635 N N . GLN A 1 210 ? 1.155 -43.286 13.781 1.00 62.09 210 GLN A N 1
ATOM 1636 C CA . GLN A 1 210 ? 1.829 -42.407 14.732 1.00 62.09 210 GLN A CA 1
ATOM 1637 C C . GLN A 1 210 ? 2.919 -41.665 13.956 1.00 62.09 210 GLN A C 1
ATOM 1639 O O . GLN A 1 210 ? 4.010 -42.186 13.749 1.00 62.09 210 GLN A O 1
ATOM 1644 N N . LEU A 1 211 ? 2.603 -40.470 13.453 1.00 66.50 211 LEU A N 1
ATOM 1645 C CA . LEU A 1 211 ? 3.611 -39.627 12.811 1.00 66.50 211 LEU A CA 1
ATOM 1646 C C . LEU A 1 211 ? 4.561 -39.086 13.871 1.00 66.50 211 LEU A C 1
ATOM 1648 O O . LEU A 1 211 ? 4.125 -38.448 14.834 1.00 66.50 211 LEU A O 1
ATOM 1652 N N . GLU A 1 212 ? 5.856 -39.264 13.634 1.00 74.62 212 GLU A N 1
ATOM 1653 C CA . GLU A 1 212 ? 6.892 -38.536 14.355 1.00 74.62 212 GLU A CA 1
ATOM 1654 C C . GLU A 1 212 ? 6.662 -37.015 14.232 1.00 74.62 212 GLU A C 1
ATOM 1656 O O . GLU A 1 212 ? 6.181 -36.548 13.193 1.00 74.62 212 GLU A O 1
ATOM 1661 N N . PRO A 1 213 ? 7.046 -36.204 15.235 1.00 74.00 213 PRO A N 1
ATOM 1662 C CA . PRO A 1 213 ? 6.774 -34.764 15.247 1.00 74.00 213 PRO A CA 1
ATOM 1663 C C . PRO A 1 213 ? 7.292 -34.038 14.000 1.00 74.00 213 PRO A C 1
ATOM 1665 O O . PRO A 1 213 ? 6.651 -33.124 13.491 1.00 74.00 213 PRO A O 1
ATOM 1668 N N . LYS A 1 214 ? 8.429 -34.487 13.454 1.00 70.31 214 LYS A N 1
ATOM 1669 C CA . LYS A 1 214 ? 9.005 -33.936 12.219 1.00 70.31 214 LYS A CA 1
ATOM 1670 C C . LYS A 1 214 ? 8.123 -34.206 11.000 1.00 70.31 214 LYS A C 1
ATOM 1672 O O . LYS A 1 214 ? 7.917 -33.314 10.184 1.00 70.31 214 LYS A O 1
ATOM 1677 N N . ALA A 1 215 ? 7.565 -35.410 10.898 1.00 68.75 215 ALA A N 1
ATOM 1678 C CA . ALA A 1 215 ? 6.683 -35.788 9.802 1.00 68.75 215 ALA A CA 1
ATOM 1679 C C . ALA A 1 215 ? 5.328 -35.065 9.883 1.00 68.75 215 ALA A C 1
ATOM 1681 O O . ALA A 1 215 ? 4.754 -34.731 8.850 1.00 68.75 215 ALA A O 1
ATOM 1682 N N . GLN A 1 216 ? 4.855 -34.740 11.093 1.00 74.69 216 GLN A N 1
ATOM 1683 C CA . GLN A 1 216 ? 3.664 -33.903 11.276 1.00 74.69 216 GLN A CA 1
ATOM 1684 C C . GLN A 1 216 ? 3.871 -32.492 10.727 1.00 74.69 216 GLN A C 1
ATOM 1686 O O . GLN A 1 216 ? 3.007 -31.992 10.018 1.00 74.69 216 GLN A O 1
ATOM 1691 N N . VAL A 1 217 ? 5.020 -31.869 11.009 1.00 74.19 217 VAL A N 1
ATOM 1692 C CA . VAL A 1 217 ? 5.342 -30.523 10.506 1.00 74.19 217 VAL A CA 1
ATOM 1693 C C . VAL A 1 217 ? 5.435 -30.513 8.981 1.00 74.19 217 VAL A C 1
ATOM 1695 O O . VAL A 1 217 ? 4.884 -29.620 8.345 1.00 74.19 217 VAL A O 1
ATOM 1698 N N . ILE A 1 218 ? 6.068 -31.532 8.390 1.00 73.81 218 ILE A N 1
ATOM 1699 C CA . ILE A 1 218 ? 6.168 -31.670 6.929 1.00 73.81 218 ILE A CA 1
ATOM 1700 C C . ILE A 1 218 ? 4.781 -31.841 6.307 1.00 73.81 218 ILE A C 1
ATOM 1702 O O . ILE A 1 218 ? 4.460 -31.160 5.339 1.00 73.81 218 ILE A O 1
ATOM 1706 N N . LEU A 1 219 ? 3.940 -32.710 6.873 1.00 74.94 219 LEU A N 1
ATOM 1707 C CA . LEU A 1 219 ? 2.585 -32.929 6.369 1.00 74.94 219 LEU A CA 1
ATOM 1708 C C . LEU A 1 219 ? 1.738 -31.654 6.459 1.00 74.94 219 LEU A C 1
ATOM 1710 O O . LEU A 1 219 ? 0.990 -31.341 5.540 1.00 74.94 219 LEU A O 1
ATOM 1714 N N . LEU A 1 220 ? 1.878 -30.900 7.550 1.00 75.88 220 LEU A N 1
ATOM 1715 C CA . LEU A 1 220 ? 1.130 -29.667 7.779 1.00 75.88 220 LEU A CA 1
ATOM 1716 C C . LEU A 1 220 ? 1.573 -28.553 6.819 1.00 75.88 220 LEU A C 1
ATOM 1718 O O . LEU A 1 220 ? 0.714 -27.878 6.257 1.00 75.88 220 LEU A O 1
ATOM 1722 N N . SER A 1 221 ? 2.882 -28.442 6.561 1.00 73.75 221 SER A N 1
ATOM 1723 C CA . SER A 1 221 ? 3.442 -27.583 5.507 1.00 73.75 221 SER A CA 1
ATOM 1724 C C . SER A 1 221 ? 2.892 -27.970 4.139 1.00 73.75 221 SER A C 1
ATOM 1726 O O . SER A 1 221 ? 2.375 -27.118 3.431 1.00 73.75 221 SER A O 1
ATOM 1728 N N . LEU A 1 222 ? 2.916 -29.261 3.795 1.00 74.19 222 LEU A N 1
ATOM 1729 C CA . LEU A 1 222 ? 2.448 -29.750 2.500 1.00 74.19 222 LEU A CA 1
ATOM 1730 C C . LEU A 1 222 ? 0.948 -29.483 2.298 1.00 74.19 222 LEU A C 1
ATOM 1732 O O . LEU A 1 222 ? 0.528 -29.076 1.221 1.00 74.19 222 LEU A O 1
ATOM 1736 N N . CYS A 1 223 ? 0.128 -29.672 3.336 1.00 71.75 223 CYS A N 1
ATOM 1737 C CA . CYS A 1 223 ? -1.294 -29.339 3.289 1.00 71.75 223 CYS A CA 1
ATOM 1738 C C . CYS A 1 223 ? -1.533 -27.830 3.149 1.00 71.75 223 CYS A C 1
ATOM 1740 O O . CYS A 1 223 ? -2.437 -27.436 2.414 1.00 71.75 223 CYS A O 1
ATOM 1742 N N . GLN A 1 224 ? -0.750 -26.990 3.834 1.00 72.12 224 GLN A N 1
ATOM 1743 C CA . GLN A 1 224 ? -0.821 -25.536 3.668 1.00 72.12 224 GLN A CA 1
ATOM 1744 C C . GLN A 1 224 ? -0.422 -25.117 2.256 1.00 72.12 224 GLN A C 1
ATOM 1746 O O . GLN A 1 224 ? -1.136 -24.321 1.653 1.00 72.12 224 GLN A O 1
ATOM 1751 N N . ASP A 1 225 ? 0.638 -25.704 1.706 1.00 72.19 225 ASP A N 1
ATOM 1752 C CA . ASP A 1 225 ? 1.085 -25.446 0.341 1.00 72.19 225 ASP A CA 1
ATOM 1753 C C . ASP A 1 225 ? 0.014 -25.875 -0.673 1.00 72.19 225 ASP A C 1
ATOM 1755 O O . ASP A 1 225 ? -0.328 -25.109 -1.566 1.00 72.19 225 ASP A O 1
ATOM 1759 N N . ILE A 1 226 ? -0.614 -27.043 -0.506 1.00 67.00 226 ILE A N 1
ATOM 1760 C CA . ILE A 1 226 ? -1.713 -27.489 -1.384 1.00 67.00 226 ILE A CA 1
ATOM 1761 C C . ILE A 1 226 ? -2.921 -26.541 -1.304 1.00 67.00 226 ILE A C 1
ATOM 1763 O O . ILE A 1 226 ? -3.527 -26.237 -2.331 1.00 67.00 226 ILE A O 1
ATOM 1767 N N . MET A 1 227 ? -3.265 -26.054 -0.108 1.00 64.38 227 MET A N 1
ATOM 1768 C CA . MET A 1 227 ? -4.372 -25.108 0.088 1.00 64.38 227 MET A CA 1
ATOM 1769 C C . MET A 1 227 ? -4.075 -23.7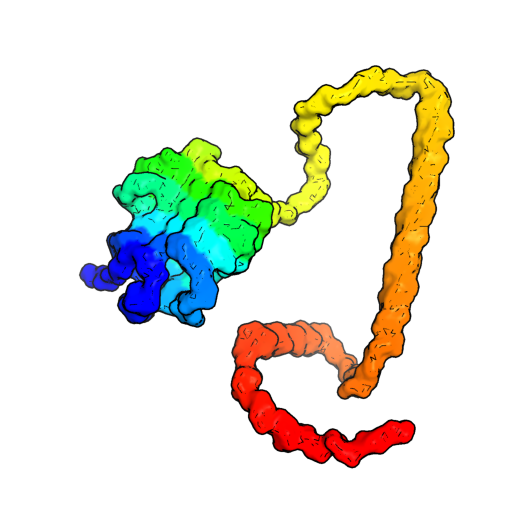21 -0.498 1.00 64.38 227 MET A C 1
ATOM 1771 O O . MET A 1 227 ? -4.976 -23.083 -1.034 1.00 64.38 227 MET A O 1
ATOM 1775 N N . LEU A 1 228 ? -2.826 -23.256 -0.403 1.00 65.81 228 LEU A N 1
ATOM 1776 C CA . LEU A 1 228 ? -2.389 -21.945 -0.895 1.00 65.81 228 LEU A CA 1
ATOM 1777 C C . LEU A 1 228 ? -2.143 -21.935 -2.406 1.00 65.81 228 LEU A C 1
ATOM 1779 O O . LEU A 1 228 ? -2.454 -20.950 -3.068 1.00 65.81 228 LEU A O 1
ATOM 1783 N N . PHE A 1 229 ? -1.603 -23.022 -2.956 1.00 61.28 229 PHE A N 1
ATOM 1784 C CA . PHE A 1 229 ? -1.224 -23.111 -4.366 1.00 61.28 229 PHE A CA 1
ATOM 1785 C C . PHE A 1 229 ? -2.272 -23.800 -5.249 1.00 61.28 229 PHE A C 1
ATOM 1787 O O . PHE A 1 229 ? -1.999 -23.988 -6.431 1.00 61.28 229 PHE A O 1
ATOM 1794 N N . ASN A 1 230 ? -3.441 -24.166 -4.696 1.00 54.72 230 ASN A N 1
ATOM 1795 C CA . ASN A 1 230 ? -4.574 -24.854 -5.338 1.00 54.72 230 ASN A CA 1
ATOM 1796 C C . ASN A 1 230 ? -4.271 -25.453 -6.732 1.00 54.72 230 ASN A C 1
ATOM 1798 O O . ASN A 1 230 ? -4.774 -24.964 -7.749 1.00 54.72 230 ASN A O 1
ATOM 1802 N N . PRO A 1 231 ? -3.490 -26.546 -6.810 1.00 50.19 231 PRO A N 1
ATOM 1803 C CA . PRO A 1 231 ? -3.265 -27.232 -8.078 1.00 50.19 231 PRO A CA 1
ATOM 1804 C C . PRO A 1 231 ? -4.519 -27.986 -8.574 1.00 50.19 231 PRO A C 1
ATOM 1806 O O . PRO A 1 231 ? -4.487 -28.593 -9.640 1.00 50.19 231 PRO A O 1
ATOM 1809 N N . LEU A 1 232 ? -5.635 -27.948 -7.830 1.00 48.12 232 LEU A N 1
ATOM 1810 C CA . LEU A 1 232 ? -6.867 -28.703 -8.084 1.00 48.12 232 LEU A CA 1
ATOM 1811 C C . LEU A 1 232 ? -7.979 -27.881 -8.759 1.00 48.12 232 LEU A C 1
ATOM 1813 O O . LEU A 1 232 ? -9.110 -28.348 -8.864 1.00 48.12 232 LEU A O 1
ATOM 1817 N N . ILE A 1 233 ? -7.662 -26.708 -9.327 1.00 46.38 233 ILE A N 1
ATOM 1818 C CA . ILE A 1 233 ? -8.492 -26.142 -10.414 1.00 46.38 233 ILE A CA 1
ATOM 1819 C C . ILE A 1 233 ? -8.506 -27.096 -11.624 1.00 46.38 233 ILE A C 1
ATOM 1821 O O . ILE A 1 233 ? -9.411 -27.053 -12.458 1.00 46.38 233 ILE A O 1
ATOM 1825 N N . TRP A 1 234 ? -7.562 -28.038 -11.701 1.00 45.25 234 TRP A N 1
ATOM 1826 C CA . TRP A 1 234 ? -7.670 -29.144 -12.638 1.00 45.25 234 TRP A CA 1
ATOM 1827 C C . TRP A 1 234 ? -8.747 -30.133 -12.172 1.00 45.25 234 TRP A C 1
ATOM 1829 O O . TRP A 1 234 ? -8.503 -31.035 -11.376 1.00 45.25 234 TRP A O 1
ATOM 1839 N N . LYS A 1 235 ? -9.923 -29.952 -12.790 1.00 45.09 235 LYS A N 1
ATOM 1840 C CA . LYS A 1 235 ? -10.938 -30.965 -13.114 1.00 45.09 235 LYS A CA 1
ATOM 1841 C C . LYS A 1 235 ? -11.917 -31.348 -12.004 1.00 45.09 235 LYS A C 1
ATOM 1843 O O . LYS A 1 235 ? -12.026 -32.504 -11.605 1.00 45.09 235 LYS A O 1
ATOM 1848 N N . PHE A 1 236 ? -12.807 -30.411 -11.679 1.00 48.56 236 PHE A N 1
ATOM 1849 C CA . PHE A 1 236 ? -14.130 -30.764 -11.144 1.00 48.56 236 PHE A CA 1
ATOM 1850 C C . PHE A 1 236 ? -14.881 -31.749 -12.079 1.00 48.56 236 PHE A C 1
ATOM 1852 O O . PHE A 1 236 ? -15.668 -32.573 -11.614 1.00 48.56 236 PHE A O 1
ATOM 1859 N N . GLU A 1 237 ? -14.564 -31.744 -13.382 1.00 53.69 237 GLU A N 1
ATOM 1860 C CA . GLU A 1 237 ? -15.099 -32.674 -14.390 1.00 53.69 237 GLU A CA 1
ATOM 1861 C C . GLU A 1 237 ? -14.576 -34.122 -14.284 1.00 53.69 237 GLU A C 1
ATOM 1863 O O . GLU A 1 237 ? -15.271 -35.037 -14.722 1.00 53.69 237 GLU A O 1
ATOM 1868 N N . GLU A 1 238 ? -13.420 -34.380 -13.653 1.00 48.94 238 GLU A N 1
ATOM 1869 C CA . GLU A 1 238 ? -12.865 -35.745 -13.507 1.00 48.94 238 GLU A CA 1
ATOM 1870 C C . GLU A 1 238 ? -13.156 -36.394 -12.148 1.00 48.94 238 GLU A C 1
ATOM 1872 O O . GLU A 1 238 ? -12.798 -37.548 -11.916 1.00 48.94 238 GLU A O 1
ATOM 1877 N N . SER A 1 239 ? -13.887 -35.706 -11.266 1.00 53.72 239 SER A N 1
ATOM 1878 C CA . SER A 1 239 ? -14.362 -36.259 -9.986 1.00 53.72 239 SER A CA 1
ATOM 1879 C C . SER A 1 239 ? -15.128 -37.582 -10.151 1.00 53.72 239 SER A C 1
ATOM 1881 O O . SER A 1 239 ? -15.010 -38.475 -9.313 1.00 53.72 239 SER A O 1
ATOM 1883 N N . LYS A 1 240 ? -15.830 -37.752 -11.280 1.00 51.78 240 LYS A N 1
ATOM 1884 C CA . LYS A 1 240 ? -16.570 -38.972 -11.644 1.00 51.78 240 LYS A CA 1
ATOM 1885 C C . LYS A 1 240 ? -15.683 -40.181 -11.968 1.00 51.78 240 LYS A C 1
ATOM 1887 O O . LYS A 1 240 ? -16.165 -41.305 -11.911 1.00 51.78 240 LYS A O 1
ATOM 1892 N N . LEU A 1 241 ? -14.410 -39.974 -12.312 1.00 52.22 241 LEU A N 1
ATOM 1893 C CA . LEU A 1 241 ? -13.459 -41.057 -12.606 1.00 52.22 241 LEU A CA 1
ATOM 1894 C C . LEU A 1 241 ? -12.763 -41.583 -11.345 1.00 52.22 241 LEU A C 1
ATOM 1896 O O . LEU A 1 241 ? -12.324 -42.730 -11.322 1.00 52.22 241 LEU A O 1
ATOM 1900 N N . LEU A 1 242 ? -12.662 -40.753 -10.304 1.00 48.66 242 LEU A N 1
ATOM 1901 C CA . LEU A 1 242 ? -11.951 -41.082 -9.065 1.00 48.66 242 LEU A CA 1
ATOM 1902 C C . LEU A 1 242 ? -12.832 -41.806 -8.036 1.00 48.66 242 LEU A C 1
ATOM 1904 O O . LEU A 1 242 ? -12.300 -42.502 -7.175 1.00 48.66 242 LEU A O 1
ATOM 1908 N N . TRP A 1 243 ? -14.159 -41.691 -8.145 1.00 52.56 243 TRP A N 1
ATOM 1909 C CA . TRP A 1 243 ? -15.113 -42.309 -7.219 1.00 52.56 243 TRP A CA 1
ATOM 1910 C C . TRP A 1 243 ? -16.230 -43.054 -7.962 1.00 52.56 243 TRP A C 1
ATOM 1912 O O . TRP A 1 243 ? -17.337 -42.537 -8.091 1.00 52.56 243 TRP A O 1
ATOM 1922 N N . PRO A 1 244 ? -15.998 -44.300 -8.415 1.00 43.25 244 PRO A N 1
ATOM 1923 C CA . PRO A 1 244 ? -17.023 -45.086 -9.102 1.00 43.25 244 PRO A CA 1
ATOM 1924 C C . PRO A 1 244 ? -18.118 -45.623 -8.160 1.00 43.25 244 PRO A C 1
ATOM 1926 O O . PRO A 1 244 ? -18.992 -46.359 -8.607 1.00 43.25 244 PRO A O 1
ATOM 1929 N N . GLN A 1 245 ? -18.055 -45.328 -6.856 1.00 46.19 245 GLN A N 1
ATOM 1930 C CA . GLN A 1 245 ? -18.764 -46.087 -5.821 1.00 46.19 245 GLN A CA 1
ATOM 1931 C C . GLN A 1 245 ? -19.964 -45.367 -5.179 1.00 46.19 245 GLN A C 1
ATOM 1933 O O . GLN A 1 245 ? -20.495 -45.854 -4.186 1.00 46.19 245 GLN A O 1
ATOM 1938 N N . GLU A 1 246 ? -20.460 -44.271 -5.760 1.00 46.72 246 GLU A N 1
ATOM 1939 C CA . GLU A 1 246 ? -21.762 -43.691 -5.375 1.00 46.72 246 GLU A CA 1
ATOM 1940 C C . GLU A 1 246 ? -22.944 -44.358 -6.106 1.00 46.72 246 GLU A C 1
ATOM 1942 O O . GLU A 1 246 ? -23.751 -43.702 -6.759 1.00 46.72 246 GLU A O 1
ATOM 1947 N N . GLN A 1 247 ? -23.060 -45.685 -6.010 1.00 42.00 247 GLN A N 1
ATOM 1948 C CA . GLN A 1 247 ? -24.293 -46.409 -6.374 1.00 42.00 247 GLN A CA 1
ATOM 1949 C C . GLN A 1 247 ? -24.679 -47.480 -5.342 1.00 42.00 247 GLN A C 1
ATOM 1951 O O . GLN A 1 247 ? -25.306 -48.480 -5.674 1.00 42.00 247 GLN A O 1
ATOM 1956 N N . GLY A 1 248 ? -24.304 -47.282 -4.079 1.00 39.00 248 GLY A N 1
ATOM 1957 C CA . GLY A 1 248 ? -24.805 -48.087 -2.968 1.00 39.00 248 GLY A CA 1
ATOM 1958 C C . GLY A 1 248 ? -25.731 -47.257 -2.094 1.00 39.00 248 GLY A C 1
ATOM 1959 O O . GLY A 1 248 ? -25.253 -46.428 -1.324 1.00 39.00 248 GLY A O 1
ATOM 1960 N N . GLU A 1 249 ? -27.038 -47.474 -2.219 1.00 40.09 249 GLU A N 1
ATOM 1961 C CA . GLU A 1 249 ? -28.007 -47.112 -1.183 1.00 40.09 249 GLU A CA 1
ATOM 1962 C C . GLU A 1 249 ? -27.636 -47.873 0.101 1.00 40.09 249 GLU A C 1
ATOM 1964 O O . GLU A 1 249 ? -27.441 -49.088 0.064 1.00 40.09 249 GLU A O 1
ATOM 1969 N N . CYS A 1 250 ? -27.494 -47.170 1.225 1.00 36.00 250 CYS A N 1
ATOM 1970 C CA . CYS A 1 250 ? -27.262 -47.804 2.521 1.00 36.00 250 CYS A CA 1
ATOM 1971 C C . CYS A 1 250 ? -28.578 -47.867 3.304 1.00 36.00 250 CYS A C 1
ATOM 1973 O O . CYS A 1 250 ? -29.165 -46.822 3.592 1.00 36.00 250 CYS A O 1
ATOM 1975 N N . GLU A 1 251 ? -28.995 -49.089 3.644 1.00 34.56 251 GLU A N 1
ATOM 1976 C CA . GLU A 1 251 ? -29.914 -49.395 4.753 1.00 34.56 251 GLU A CA 1
ATOM 1977 C C . GLU A 1 251 ? -29.311 -49.026 6.119 1.00 34.56 251 GLU A C 1
ATOM 1979 O O . GLU A 1 251 ? -28.069 -49.126 6.283 1.00 34.56 251 GLU A O 1
#